Protein AF-L1JKE1-F1 (afdb_monomer_lite)

Structure (mmCIF, N/CA/C/O backbone):
data_AF-L1JKE1-F1
#
_entry.id   AF-L1JKE1-F1
#
loop_
_atom_site.group_PDB
_atom_site.id
_atom_site.type_symbol
_atom_site.label_atom_id
_atom_site.label_alt_id
_atom_site.label_comp_id
_atom_site.label_asym_id
_atom_site.label_entity_id
_atom_site.label_seq_id
_atom_site.pdbx_PDB_ins_code
_atom_site.Cartn_x
_atom_site.Cartn_y
_atom_site.Cartn_z
_atom_site.occupancy
_atom_site.B_iso_or_equiv
_atom_site.auth_seq_id
_atom_site.auth_comp_id
_atom_site.auth_asym_id
_atom_site.auth_atom_id
_atom_site.pdbx_PDB_model_num
ATOM 1 N N . MET A 1 1 ? 33.628 -26.578 -80.472 1.00 46.00 1 MET A N 1
ATOM 2 C CA . MET A 1 1 ? 33.286 -27.658 -79.524 1.00 46.00 1 MET A CA 1
ATOM 3 C C . MET A 1 1 ? 33.743 -27.208 -78.145 1.00 46.00 1 MET A C 1
ATOM 5 O O . MET A 1 1 ? 34.921 -27.309 -77.845 1.00 46.00 1 MET A O 1
ATOM 9 N N . ALA A 1 2 ? 32.854 -26.572 -77.379 1.00 44.97 2 ALA A N 1
ATOM 10 C CA . ALA A 1 2 ? 33.157 -26.067 -76.041 1.00 44.97 2 ALA A CA 1
ATOM 11 C C . ALA A 1 2 ? 32.512 -27.009 -75.019 1.00 44.97 2 ALA A C 1
ATOM 13 O O . ALA A 1 2 ? 31.304 -27.239 -75.064 1.00 44.97 2 ALA A O 1
ATOM 14 N N . HIS A 1 3 ? 33.342 -27.598 -74.163 1.00 47.41 3 HIS A N 1
ATOM 15 C CA . HIS A 1 3 ? 32.934 -28.538 -73.127 1.00 47.41 3 HIS A CA 1
ATOM 16 C C . HIS A 1 3 ? 32.333 -27.777 -71.943 1.00 47.41 3 HIS A C 1
ATOM 18 O O . HIS A 1 3 ? 32.998 -26.944 -71.333 1.00 47.41 3 HIS A O 1
ATOM 24 N N . VAL A 1 4 ? 31.074 -28.079 -71.628 1.00 56.69 4 VAL A N 1
ATOM 25 C CA . VAL A 1 4 ? 30.386 -27.625 -70.417 1.00 56.69 4 VAL A CA 1
ATOM 26 C C . VAL A 1 4 ? 30.672 -28.643 -69.315 1.00 56.69 4 VAL A C 1
ATOM 28 O O . VAL A 1 4 ? 30.351 -29.821 -69.462 1.00 56.69 4 VAL A O 1
ATOM 31 N N . THR A 1 5 ? 31.297 -28.204 -68.227 1.00 59.81 5 THR A N 1
ATOM 32 C CA . THR A 1 5 ? 31.483 -29.000 -67.008 1.00 59.81 5 THR A CA 1
ATOM 33 C C . THR A 1 5 ? 30.261 -28.865 -66.089 1.00 59.81 5 THR A C 1
ATOM 35 O O . THR A 1 5 ? 29.729 -27.762 -65.942 1.00 59.81 5 THR A O 1
ATOM 38 N N . PRO A 1 6 ? 29.789 -29.955 -65.455 1.00 60.81 6 PRO A N 1
ATOM 39 C CA . PRO A 1 6 ? 28.674 -29.894 -64.518 1.00 60.81 6 PRO A CA 1
ATOM 40 C C . PRO A 1 6 ? 29.133 -29.408 -63.135 1.00 60.81 6 PRO A C 1
ATOM 42 O O . PRO A 1 6 ? 30.153 -29.850 -62.605 1.00 60.81 6 PRO A O 1
ATOM 45 N N . VAL A 1 7 ? 28.351 -28.502 -62.546 1.00 61.44 7 VAL A N 1
ATOM 46 C CA . VAL A 1 7 ? 28.527 -27.988 -61.182 1.00 61.44 7 VAL A CA 1
ATOM 47 C C . VAL A 1 7 ? 27.972 -29.017 -60.196 1.00 61.44 7 VAL A C 1
ATOM 49 O O . VAL A 1 7 ? 26.784 -29.332 -60.223 1.00 61.44 7 VAL A O 1
ATOM 52 N N . ALA A 1 8 ? 28.838 -29.552 -59.336 1.00 56.78 8 ALA A N 1
ATOM 53 C CA . ALA A 1 8 ? 28.458 -30.454 -58.257 1.00 56.78 8 ALA A CA 1
ATOM 54 C C . ALA A 1 8 ? 27.800 -29.667 -57.110 1.00 56.78 8 ALA A C 1
ATOM 56 O O . ALA A 1 8 ? 28.402 -28.770 -56.522 1.00 56.78 8 ALA A O 1
ATOM 57 N N . SER A 1 9 ? 26.557 -30.019 -56.796 1.00 61.12 9 SER A N 1
ATOM 58 C CA . SER A 1 9 ? 25.788 -29.549 -55.644 1.00 61.12 9 SER A CA 1
ATOM 59 C C . SER A 1 9 ? 26.323 -30.157 -54.342 1.00 61.12 9 SER A C 1
ATOM 61 O O . SER A 1 9 ? 26.321 -31.379 -54.182 1.00 61.12 9 SER A O 1
ATOM 63 N N . LEU A 1 10 ? 26.761 -29.304 -53.412 1.00 56.56 10 LEU A N 1
ATOM 64 C CA . LEU A 1 10 ? 27.147 -29.681 -52.049 1.00 56.56 10 LEU A CA 1
ATOM 65 C C . LEU A 1 10 ? 25.905 -29.782 -51.136 1.00 56.56 10 LEU A C 1
ATOM 67 O O . LEU A 1 10 ? 24.979 -28.988 -51.294 1.00 56.56 10 LEU A O 1
ATOM 71 N N . PRO A 1 11 ? 25.871 -30.723 -50.173 1.00 60.94 11 PRO A N 1
ATOM 72 C CA . PRO A 1 11 ? 24.754 -30.879 -49.242 1.00 60.94 11 PRO A CA 1
ATOM 73 C C . PRO A 1 11 ? 24.786 -29.834 -48.108 1.00 60.94 11 PRO A C 1
ATOM 75 O O . PRO A 1 11 ? 25.739 -29.762 -47.334 1.00 60.94 11 PRO A O 1
ATOM 78 N N . GLU A 1 12 ? 23.708 -29.057 -47.972 1.00 58.44 12 GLU A N 1
ATOM 79 C CA . GLU A 1 12 ? 23.516 -27.983 -46.977 1.00 58.44 12 GLU A CA 1
ATOM 80 C C . GLU A 1 12 ? 23.114 -28.475 -45.568 1.00 58.44 12 GLU A C 1
ATOM 82 O O . GLU A 1 12 ? 22.166 -27.959 -44.982 1.00 58.44 12 GLU A O 1
ATOM 87 N N . ASN A 1 13 ? 23.774 -29.484 -44.988 1.00 60.78 13 ASN A N 1
ATOM 88 C CA . ASN A 1 13 ? 23.261 -30.064 -43.733 1.00 60.78 13 ASN A CA 1
ATOM 89 C C . ASN A 1 13 ? 24.308 -30.410 -42.663 1.00 60.78 13 ASN A C 1
ATOM 91 O O . ASN A 1 13 ? 24.287 -31.501 -42.098 1.00 60.78 13 ASN A O 1
ATOM 95 N N . SER A 1 14 ? 25.195 -29.461 -42.333 1.00 55.38 14 SER A N 1
ATOM 96 C CA . SER A 1 14 ? 26.261 -29.694 -41.336 1.00 55.38 14 SER A CA 1
ATOM 97 C C . SER A 1 14 ? 26.558 -28.528 -40.376 1.00 55.38 14 SER A C 1
ATOM 99 O O . SER A 1 14 ? 27.698 -28.390 -39.944 1.00 55.38 14 SER A O 1
ATOM 101 N N . LEU A 1 15 ? 25.581 -27.684 -40.008 1.00 56.00 15 LEU A N 1
ATOM 102 C CA . LEU A 1 15 ? 25.842 -26.503 -39.151 1.00 56.00 15 LEU A CA 1
ATOM 103 C C . LEU A 1 15 ? 25.082 -26.411 -37.812 1.00 56.00 15 LEU A C 1
ATOM 105 O O . LEU A 1 15 ? 25.162 -25.378 -37.159 1.00 56.00 15 LEU A O 1
ATOM 109 N N . ASN A 1 16 ? 24.425 -27.476 -37.330 1.00 55.75 16 ASN A N 1
ATOM 110 C CA . ASN A 1 16 ? 23.616 -27.408 -36.092 1.00 55.75 16 ASN A CA 1
ATOM 111 C C . ASN A 1 16 ? 24.113 -28.229 -34.878 1.00 55.75 16 ASN A C 1
ATOM 113 O O . ASN A 1 16 ? 23.353 -28.419 -33.935 1.00 55.75 16 ASN A O 1
ATOM 117 N N . VAL A 1 17 ? 25.369 -28.693 -34.828 1.00 56.53 17 VAL A N 1
ATOM 118 C CA . VAL A 1 17 ? 25.828 -29.601 -33.739 1.00 56.53 17 VAL A CA 1
ATOM 119 C C . VAL A 1 17 ? 26.684 -28.925 -32.646 1.00 56.53 17 VAL A C 1
ATOM 121 O O . VAL A 1 17 ? 27.085 -29.578 -31.692 1.00 56.53 17 VAL A O 1
ATOM 124 N N . LEU A 1 18 ? 26.923 -27.607 -32.684 1.00 53.75 18 LEU A N 1
ATOM 125 C CA . LEU A 1 18 ? 27.893 -26.958 -31.774 1.00 53.75 18 LEU A CA 1
ATOM 126 C C . LEU A 1 18 ? 27.324 -26.026 -30.683 1.00 53.75 18 LEU A C 1
ATOM 128 O O . LEU A 1 18 ? 28.089 -25.315 -30.043 1.00 53.75 18 LEU A O 1
ATOM 132 N N . MET A 1 19 ? 26.016 -26.059 -30.399 1.00 55.31 19 MET A N 1
ATOM 133 C CA . MET A 1 19 ? 25.375 -25.196 -29.378 1.00 55.31 19 MET A CA 1
ATOM 134 C C . MET A 1 19 ? 24.577 -25.967 -28.299 1.00 55.31 19 MET A C 1
ATOM 136 O O . MET A 1 19 ? 23.590 -25.464 -27.772 1.00 55.31 19 MET A O 1
ATOM 140 N N . GLY A 1 20 ? 24.981 -27.196 -27.954 1.00 52.97 20 GLY A N 1
ATOM 141 C CA . GLY A 1 20 ? 24.252 -28.069 -27.009 1.00 52.97 20 GLY A CA 1
ATOM 142 C C . GLY A 1 20 ? 24.886 -28.292 -25.624 1.00 52.97 20 GLY A C 1
ATOM 143 O O . GLY A 1 20 ? 24.458 -29.192 -24.911 1.00 52.97 20 GLY A O 1
ATOM 144 N N . GLY A 1 21 ? 25.920 -27.536 -25.238 1.00 52.38 21 GLY A N 1
ATOM 145 C CA . GLY A 1 21 ? 26.800 -27.888 -24.108 1.00 52.38 21 GLY A CA 1
ATOM 146 C C . GLY A 1 21 ? 26.473 -27.334 -22.710 1.00 52.38 21 GLY A C 1
ATOM 147 O O . GLY A 1 21 ? 27.239 -27.602 -21.795 1.00 52.38 21 GLY A O 1
ATOM 148 N N . PHE A 1 22 ? 25.386 -26.579 -22.502 1.00 54.56 22 PHE A N 1
ATOM 149 C CA . PHE A 1 22 ? 25.134 -25.865 -21.225 1.00 54.56 22 PHE A CA 1
ATOM 150 C C . PHE A 1 22 ? 23.900 -26.350 -20.435 1.00 54.56 22 PHE A C 1
ATOM 152 O O . PHE A 1 22 ? 23.363 -25.624 -19.602 1.00 54.56 22 PHE A O 1
ATOM 159 N N . GLY A 1 23 ? 23.415 -27.570 -20.688 1.00 54.97 23 GLY A N 1
ATOM 160 C CA . GLY A 1 23 ? 22.142 -28.049 -20.126 1.00 54.97 23 GLY A CA 1
ATOM 161 C C . GLY A 1 23 ? 22.204 -28.815 -18.798 1.00 54.97 23 GLY A C 1
ATOM 162 O O . GLY A 1 23 ? 21.171 -28.952 -18.150 1.00 54.97 23 GLY A O 1
ATOM 163 N N . PHE A 1 24 ? 23.362 -29.339 -18.381 1.00 56.34 24 PHE A N 1
ATOM 164 C CA . PHE A 1 24 ? 23.384 -30.353 -17.312 1.00 56.34 24 PHE A CA 1
ATOM 165 C C . PHE A 1 24 ? 23.631 -29.789 -15.901 1.00 56.34 24 PHE A C 1
ATOM 167 O O . PHE A 1 24 ? 22.995 -30.231 -14.946 1.00 56.34 24 PHE A O 1
ATOM 174 N N . GLU A 1 25 ? 24.465 -28.754 -15.747 1.00 61.25 25 GLU A N 1
ATOM 175 C CA . GLU A 1 25 ? 24.737 -28.158 -14.422 1.00 61.25 25 GLU A CA 1
ATOM 176 C C . GLU A 1 25 ? 23.545 -27.359 -13.862 1.00 61.25 25 GLU A C 1
ATOM 178 O O . GLU A 1 25 ? 23.324 -27.320 -12.649 1.00 61.25 25 GLU A O 1
ATOM 183 N N . GLY A 1 26 ? 22.709 -26.775 -14.730 1.00 65.00 26 GLY A N 1
ATOM 184 C CA . GLY A 1 26 ? 21.517 -26.032 -14.304 1.00 65.00 26 GLY A CA 1
ATOM 185 C C . GLY A 1 26 ? 20.454 -26.915 -13.639 1.00 65.00 26 GLY A C 1
ATOM 186 O O . GLY A 1 26 ? 19.783 -26.483 -12.698 1.00 65.00 26 GLY A O 1
ATOM 187 N N . GLN A 1 27 ? 20.332 -28.171 -14.077 1.00 73.38 27 GLN A N 1
ATOM 188 C CA . GLN A 1 27 ? 19.300 -29.084 -13.584 1.00 73.38 27 GLN A CA 1
ATOM 189 C C . GLN A 1 27 ? 19.589 -29.552 -12.148 1.00 73.38 27 GLN A C 1
ATOM 191 O O . GLN A 1 27 ? 18.676 -29.650 -11.325 1.00 73.38 27 GLN A O 1
ATOM 196 N N . GLN A 1 28 ? 20.867 -29.756 -11.813 1.00 77.62 28 GLN A N 1
ATOM 197 C CA . GLN A 1 28 ? 21.284 -30.181 -10.475 1.00 77.62 28 GLN A CA 1
ATOM 198 C C . GLN A 1 28 ? 21.116 -29.057 -9.438 1.00 77.62 28 GLN A C 1
ATOM 200 O O . GLN A 1 28 ? 20.643 -29.297 -8.324 1.00 77.62 28 GLN A O 1
ATOM 205 N N . ASN A 1 29 ? 21.414 -27.810 -9.819 1.00 83.62 29 ASN A N 1
ATOM 206 C CA . ASN A 1 29 ? 21.218 -26.647 -8.949 1.00 83.62 29 ASN A CA 1
ATOM 207 C C . ASN A 1 29 ? 19.721 -26.386 -8.683 1.00 83.62 29 ASN A C 1
ATOM 209 O O . ASN A 1 29 ? 19.313 -26.152 -7.544 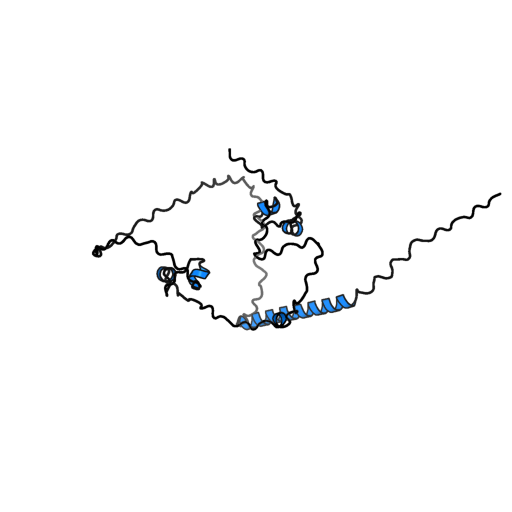1.00 83.62 29 ASN A O 1
ATOM 213 N N . GLN A 1 30 ? 18.868 -26.538 -9.702 1.00 85.50 30 GLN A N 1
ATOM 214 C CA . GLN A 1 30 ? 17.418 -26.407 -9.535 1.00 85.50 30 GLN A CA 1
ATOM 215 C C . GLN A 1 30 ? 16.831 -27.493 -8.617 1.00 85.50 30 GLN A C 1
ATOM 217 O O . GLN A 1 30 ? 15.963 -27.207 -7.788 1.00 85.50 30 GLN A O 1
ATOM 222 N N . GLN A 1 31 ? 17.330 -28.730 -8.701 1.00 88.12 31 GLN A N 1
ATOM 223 C CA . GLN A 1 31 ? 16.907 -29.802 -7.798 1.00 88.12 31 GLN A CA 1
ATOM 224 C C . GLN A 1 31 ? 17.298 -29.504 -6.342 1.00 88.12 31 GLN A C 1
ATOM 226 O O . GLN A 1 31 ? 16.483 -29.701 -5.438 1.00 88.12 31 GLN A O 1
ATOM 231 N N . MET A 1 32 ? 18.498 -28.964 -6.111 1.00 90.44 32 MET A N 1
ATOM 232 C CA . MET A 1 32 ? 18.951 -28.582 -4.770 1.00 90.44 32 MET A CA 1
ATOM 233 C C . MET A 1 32 ? 18.104 -27.444 -4.175 1.00 90.44 32 MET A C 1
ATOM 235 O O . MET A 1 32 ? 17.728 -27.507 -3.003 1.00 90.44 32 MET A O 1
ATOM 239 N N . GLN A 1 33 ? 17.724 -26.451 -4.988 1.00 90.44 33 GLN A N 1
ATOM 240 C CA . GLN A 1 33 ? 16.821 -25.371 -4.568 1.00 90.44 33 GLN A CA 1
ATOM 241 C C . GLN A 1 33 ? 15.432 -25.893 -4.173 1.00 90.44 33 GLN A C 1
ATOM 243 O O . GLN A 1 33 ? 14.890 -25.479 -3.146 1.00 90.44 33 GLN A O 1
ATOM 248 N N . ASN A 1 34 ? 14.878 -26.849 -4.924 1.00 93.38 34 ASN A N 1
ATOM 249 C CA . ASN A 1 34 ? 13.581 -27.450 -4.604 1.00 93.38 34 ASN A CA 1
ATOM 250 C C . ASN A 1 34 ? 13.606 -28.216 -3.270 1.00 93.38 34 ASN A C 1
ATOM 252 O O . ASN A 1 34 ? 12.674 -28.093 -2.471 1.00 93.38 34 ASN A O 1
ATOM 256 N N . VAL A 1 35 ? 14.684 -28.960 -2.990 1.00 95.75 35 VAL A N 1
ATOM 257 C CA . VAL A 1 35 ? 14.857 -29.675 -1.711 1.00 95.75 35 VAL A CA 1
ATOM 258 C C . VAL A 1 35 ? 15.009 -28.692 -0.546 1.00 95.75 35 VAL A C 1
ATOM 260 O O . VAL A 1 35 ? 14.367 -28.862 0.492 1.00 95.75 35 VAL A O 1
ATOM 263 N N . ALA A 1 36 ? 15.794 -27.624 -0.720 1.00 95.56 36 ALA A N 1
ATOM 264 C CA . ALA A 1 36 ? 15.931 -26.578 0.293 1.00 95.56 36 ALA A CA 1
ATOM 265 C C . ALA A 1 36 ? 14.582 -25.908 0.606 1.00 95.56 36 ALA A C 1
ATOM 267 O O . ALA A 1 36 ? 14.242 -25.703 1.773 1.00 95.56 36 ALA A O 1
ATOM 268 N N . MET A 1 37 ? 13.775 -25.636 -0.423 1.00 95.31 37 MET A N 1
ATOM 269 C CA . MET A 1 37 ? 12.457 -25.030 -0.253 1.00 95.31 37 MET A CA 1
ATOM 270 C C . MET A 1 37 ? 11.481 -25.964 0.482 1.00 95.31 37 MET A C 1
ATOM 272 O O . MET A 1 37 ? 10.765 -25.508 1.374 1.00 95.31 37 MET A O 1
ATOM 276 N N . GLN A 1 38 ? 11.493 -27.272 0.193 1.00 95.69 38 GLN A N 1
ATOM 277 C CA . GLN A 1 38 ? 10.687 -28.250 0.940 1.00 95.69 38 GLN A CA 1
ATOM 278 C C . GLN A 1 38 ? 11.092 -28.339 2.417 1.00 95.69 38 GLN A C 1
ATOM 280 O O . GLN A 1 38 ? 10.222 -28.386 3.289 1.00 95.69 38 GLN A O 1
ATOM 285 N N . ASN A 1 39 ? 12.392 -28.291 2.719 1.00 96.38 39 ASN A N 1
ATOM 286 C CA . ASN A 1 39 ? 12.874 -28.293 4.102 1.00 96.38 39 ASN A CA 1
ATOM 287 C C . ASN A 1 39 ? 12.395 -27.059 4.883 1.00 96.38 39 ASN A C 1
ATOM 289 O O . ASN A 1 39 ? 11.992 -27.186 6.040 1.00 96.38 39 ASN A O 1
ATOM 293 N N . ILE A 1 40 ? 12.363 -25.881 4.248 1.00 97.00 40 ILE A N 1
ATOM 294 C CA . ILE A 1 40 ? 11.828 -24.652 4.858 1.00 97.00 40 ILE A CA 1
ATOM 295 C C . ILE A 1 40 ? 10.327 -24.790 5.143 1.00 97.00 40 ILE A C 1
ATOM 297 O O . ILE A 1 40 ? 9.881 -24.444 6.238 1.00 97.00 40 ILE A O 1
ATOM 301 N N . VAL A 1 41 ? 9.546 -25.325 4.199 1.00 96.50 41 VAL A N 1
ATOM 302 C CA . VAL A 1 41 ? 8.101 -25.545 4.395 1.00 96.50 41 VAL A CA 1
ATOM 303 C C . VAL A 1 41 ? 7.845 -26.499 5.566 1.00 96.50 41 VAL A C 1
ATOM 305 O O . VAL A 1 41 ? 7.019 -26.197 6.430 1.00 96.50 41 VAL A O 1
ATOM 308 N N . ASN A 1 42 ? 8.600 -27.597 5.654 1.00 95.38 42 ASN A N 1
ATOM 309 C CA . ASN A 1 42 ? 8.496 -28.555 6.757 1.00 95.38 42 ASN A CA 1
ATOM 310 C C . ASN A 1 42 ? 8.864 -27.922 8.109 1.00 95.38 42 ASN A C 1
ATOM 312 O O . ASN A 1 42 ? 8.168 -28.138 9.103 1.00 95.38 42 ASN A O 1
ATOM 316 N N . LEU A 1 43 ? 9.912 -27.093 8.154 1.00 97.00 43 LEU A N 1
ATOM 317 C CA . LEU A 1 43 ? 10.312 -26.385 9.372 1.00 97.00 43 LEU A CA 1
ATOM 318 C C . LEU A 1 43 ? 9.235 -25.389 9.833 1.00 97.00 43 LEU A C 1
ATOM 320 O O . LEU A 1 43 ? 8.909 -25.334 11.019 1.00 97.00 43 LEU A O 1
ATOM 324 N N . ILE A 1 44 ? 8.635 -24.636 8.905 1.00 96.44 44 ILE A N 1
ATOM 325 C CA . ILE A 1 44 ? 7.540 -23.706 9.219 1.00 96.44 44 ILE A CA 1
ATOM 326 C C . ILE A 1 44 ? 6.335 -24.466 9.785 1.00 96.44 44 ILE A C 1
ATOM 328 O O . ILE A 1 44 ? 5.766 -24.038 10.791 1.00 96.44 44 ILE A O 1
ATOM 332 N N . GLN A 1 45 ? 5.970 -25.611 9.197 1.00 92.81 45 GLN A N 1
ATOM 333 C CA . GLN A 1 45 ? 4.885 -26.450 9.717 1.00 92.81 45 GLN A CA 1
ATOM 334 C C . GLN A 1 45 ? 5.173 -26.937 11.144 1.00 92.81 45 GLN A C 1
ATOM 336 O O . GLN A 1 45 ? 4.294 -26.841 12.002 1.00 92.81 45 GLN A O 1
ATOM 341 N N . GLN A 1 46 ? 6.402 -27.370 11.442 1.00 93.19 46 GLN A N 1
ATOM 342 C CA . GLN A 1 46 ? 6.785 -27.766 12.803 1.00 93.19 46 GLN A CA 1
ATOM 343 C C . GLN A 1 46 ? 6.681 -26.605 13.801 1.00 93.19 46 GLN A C 1
ATOM 345 O O . GLN A 1 46 ? 6.158 -26.787 14.902 1.00 93.19 46 GLN A O 1
ATOM 350 N N . ILE A 1 47 ? 7.114 -25.399 13.417 1.00 94.19 47 ILE A N 1
ATOM 351 C CA . ILE A 1 47 ? 7.012 -24.205 14.270 1.00 94.19 47 ILE A CA 1
ATOM 352 C C . ILE A 1 47 ? 5.544 -23.848 14.543 1.00 94.19 47 ILE A C 1
ATOM 354 O O . ILE A 1 47 ? 5.203 -23.494 15.674 1.00 94.19 47 ILE A O 1
ATOM 358 N N . ILE A 1 48 ? 4.666 -23.954 13.540 1.00 91.00 48 ILE A N 1
ATOM 359 C CA . ILE A 1 48 ? 3.225 -23.709 13.707 1.00 91.00 48 ILE A CA 1
ATOM 360 C C . ILE A 1 48 ? 2.627 -24.715 14.697 1.00 91.00 48 ILE A C 1
ATOM 362 O O . ILE A 1 48 ? 1.919 -24.307 15.620 1.00 91.00 48 ILE A O 1
ATOM 366 N N . VAL A 1 49 ? 2.957 -26.003 14.560 1.00 86.94 49 VAL A N 1
ATOM 367 C CA . VAL A 1 49 ? 2.483 -27.050 15.479 1.00 86.94 49 VAL A CA 1
ATOM 368 C C . VAL A 1 49 ? 2.953 -26.770 16.907 1.00 86.94 49 VAL A C 1
ATOM 370 O O . VAL A 1 49 ? 2.121 -26.753 17.814 1.00 86.94 49 VAL A O 1
ATOM 373 N N . GLN A 1 50 ? 4.235 -26.446 17.117 1.00 86.69 50 GLN A N 1
ATOM 374 C CA . GLN A 1 50 ? 4.751 -26.157 18.462 1.00 86.69 50 GLN A CA 1
ATOM 375 C C . GLN A 1 50 ? 4.140 -24.898 19.091 1.00 86.69 50 GLN A C 1
ATOM 377 O O . GLN A 1 50 ? 3.841 -24.897 20.284 1.00 86.69 50 GLN A O 1
ATOM 382 N N . LYS A 1 51 ? 3.904 -23.835 18.310 1.00 86.62 51 LYS A N 1
ATOM 383 C CA . LYS A 1 51 ? 3.288 -22.600 18.828 1.00 86.62 51 LYS A CA 1
ATOM 384 C C . LYS A 1 51 ? 1.796 -22.729 19.102 1.00 86.62 51 LYS A C 1
ATOM 386 O O . LYS A 1 51 ? 1.274 -21.987 19.928 1.00 86.62 51 LYS A O 1
ATOM 391 N N . SER A 1 52 ? 1.108 -23.635 18.414 1.00 80.69 52 SER A N 1
ATOM 392 C CA . SER A 1 52 ? -0.344 -23.766 18.538 1.00 80.69 52 SER A CA 1
ATOM 393 C C . SER A 1 52 ? -0.802 -24.354 19.877 1.00 80.69 52 SER A C 1
ATOM 395 O O . SER A 1 52 ? -1.989 -24.281 20.177 1.00 80.69 52 SER A O 1
ATOM 397 N N . GLY A 1 53 ? 0.102 -24.914 20.697 1.00 66.00 53 GLY A N 1
ATOM 398 C CA . GLY A 1 53 ? -0.252 -25.463 22.012 1.00 66.00 53 GLY A CA 1
ATOM 399 C C . GLY A 1 53 ? -1.335 -26.546 21.952 1.00 66.00 53 GLY A C 1
ATOM 400 O O . GLY A 1 53 ? -1.953 -26.845 22.972 1.00 66.00 53 GLY A O 1
ATOM 401 N N . VAL A 1 54 ? -1.587 -27.115 20.765 1.00 65.06 54 VAL A N 1
ATOM 402 C CA . VAL A 1 54 ? -2.599 -28.145 20.552 1.00 65.06 54 VAL A CA 1
ATOM 403 C C . VAL A 1 54 ? -2.058 -29.424 21.171 1.00 65.06 54 VAL A C 1
ATOM 405 O O . VAL A 1 54 ? -1.343 -30.207 20.546 1.00 65.06 54 VAL A O 1
ATOM 408 N N . THR A 1 55 ? -2.381 -29.621 22.445 1.00 59.59 55 THR A N 1
ATOM 409 C CA . THR A 1 55 ? -2.371 -30.937 23.066 1.00 59.59 55 THR A CA 1
ATOM 410 C C . THR A 1 55 ? -3.176 -31.863 22.167 1.00 59.59 55 THR A C 1
ATOM 412 O O . THR A 1 55 ? -4.332 -31.586 21.860 1.00 59.59 55 THR A O 1
ATOM 415 N N . GLN A 1 56 ? -2.512 -32.918 21.692 1.00 55.38 56 GLN A N 1
ATOM 416 C CA . GLN A 1 56 ? -3.042 -33.993 20.855 1.00 55.38 56 GLN A CA 1
ATOM 417 C C . GLN A 1 56 ? -4.508 -34.305 21.191 1.00 55.38 56 GLN A C 1
ATOM 419 O O . GLN A 1 56 ? -4.804 -35.093 22.094 1.00 55.38 56 GLN A O 1
ATOM 424 N N . LEU A 1 57 ? -5.441 -33.695 20.457 1.00 56.66 57 LEU A N 1
ATOM 425 C CA . LEU A 1 57 ? -6.809 -34.177 20.421 1.00 56.66 57 LEU A CA 1
ATOM 426 C C . LEU A 1 57 ? -6.734 -35.529 19.725 1.00 56.66 57 LEU A C 1
ATOM 428 O O . LEU A 1 57 ? -6.256 -35.635 18.596 1.00 56.66 57 LEU A O 1
ATOM 432 N N . LYS A 1 58 ? -7.134 -36.569 20.464 1.00 58.25 58 LYS A N 1
ATOM 433 C CA . LYS A 1 58 ? -7.174 -37.958 20.005 1.00 58.25 58 LYS A CA 1
ATOM 434 C C . LYS A 1 58 ? -7.725 -38.007 18.576 1.00 58.25 58 LYS A C 1
ATOM 436 O O . LYS A 1 58 ? -8.717 -37.324 18.316 1.00 58.25 58 LYS A O 1
ATOM 441 N N . PRO A 1 59 ? -7.139 -38.816 17.678 1.00 53.00 59 PRO A N 1
ATOM 442 C CA . PRO A 1 59 ? -7.638 -38.966 16.321 1.00 53.00 59 PRO A CA 1
ATOM 443 C C . PRO A 1 59 ? -9.095 -39.430 16.379 1.00 53.00 59 PRO A C 1
ATOM 445 O O . PRO A 1 59 ? -9.391 -40.594 16.658 1.00 53.00 59 PRO A O 1
ATOM 448 N N . VAL A 1 60 ? -10.020 -38.498 16.156 1.00 62.75 60 VAL A N 1
ATOM 449 C CA . VAL A 1 60 ? -11.416 -38.825 15.906 1.00 62.75 60 VAL A CA 1
ATOM 450 C C . VAL A 1 60 ? -11.409 -39.479 14.538 1.00 62.75 60 VAL A C 1
ATOM 452 O O . VAL A 1 60 ? -11.149 -38.827 13.529 1.00 62.75 60 VAL A O 1
ATOM 455 N N . LYS A 1 61 ? -11.614 -40.798 14.522 1.00 55.88 61 LYS A N 1
ATOM 456 C CA . LYS A 1 61 ? -11.836 -41.560 13.294 1.00 55.88 61 LYS A CA 1
ATOM 457 C C . LYS A 1 61 ? -12.909 -40.810 12.496 1.00 55.88 61 LYS A C 1
ATOM 459 O O . LYS A 1 61 ? -14.001 -40.631 13.041 1.00 55.88 61 LYS A O 1
ATOM 464 N N . PRO A 1 62 ? -12.637 -40.350 11.264 1.00 55.78 62 PRO A N 1
ATOM 465 C CA . PRO A 1 62 ? -13.693 -39.802 10.436 1.00 55.78 62 PRO A CA 1
ATOM 466 C C . PRO A 1 62 ? -14.684 -40.939 10.202 1.00 55.78 62 PRO A C 1
ATOM 468 O O . PRO A 1 62 ? -14.378 -41.919 9.524 1.00 55.78 62 PRO A O 1
ATOM 471 N N . ASN A 1 63 ? -15.848 -40.850 10.846 1.00 47.41 63 ASN A N 1
ATOM 472 C CA . ASN A 1 63 ? -16.965 -41.736 10.573 1.00 47.41 63 ASN A CA 1
ATOM 473 C C . ASN A 1 63 ? -17.511 -41.321 9.206 1.00 47.41 63 ASN A C 1
ATOM 475 O O . ASN A 1 63 ? -18.371 -40.452 9.081 1.00 47.41 63 ASN A O 1
ATOM 479 N N . LEU A 1 64 ? -16.880 -41.870 8.171 1.00 53.12 64 LEU A N 1
ATOM 480 C CA . LEU A 1 64 ? -17.185 -41.650 6.768 1.00 53.12 64 LEU A CA 1
ATOM 481 C C . LEU A 1 64 ? -18.396 -42.511 6.382 1.00 53.12 64 LEU A C 1
ATOM 483 O O . LEU A 1 64 ? -18.292 -43.395 5.550 1.00 53.12 64 LEU A O 1
ATOM 487 N N . ASN A 1 65 ? -19.518 -42.304 7.065 1.00 56.50 65 ASN A N 1
ATOM 488 C CA . ASN A 1 65 ? -20.831 -42.864 6.762 1.00 56.50 65 ASN A CA 1
ATOM 489 C C . ASN A 1 65 ? -21.834 -41.993 7.518 1.00 56.50 65 ASN A C 1
ATOM 491 O O . ASN A 1 65 ? -21.856 -42.087 8.737 1.00 56.50 65 ASN A O 1
ATOM 495 N N . VAL A 1 66 ? -22.584 -41.121 6.822 1.00 52.75 66 VAL A N 1
ATOM 496 C CA . VAL A 1 66 ? -23.906 -40.543 7.215 1.00 52.75 66 VAL A CA 1
ATOM 497 C C . VAL A 1 66 ? -24.323 -39.318 6.362 1.00 52.75 66 VAL A C 1
ATOM 499 O O . VAL A 1 66 ? -25.437 -38.836 6.508 1.00 52.75 66 VAL A O 1
ATOM 502 N N . LEU A 1 67 ? -23.546 -38.840 5.380 1.00 49.06 67 LEU A N 1
ATOM 503 C CA . LEU A 1 67 ? -23.999 -37.744 4.490 1.00 49.06 67 LEU A CA 1
ATOM 504 C C . LEU A 1 67 ? -23.947 -38.097 2.999 1.00 49.06 67 LEU A C 1
ATOM 506 O O . LEU A 1 67 ? -23.408 -37.362 2.179 1.00 49.06 67 LEU A O 1
ATOM 510 N N . GLY A 1 68 ? -24.547 -39.233 2.648 1.00 46.59 68 GLY A N 1
ATOM 511 C CA . GLY A 1 68 ? -24.736 -39.660 1.263 1.00 46.59 68 GLY A CA 1
ATOM 512 C C . GLY A 1 68 ? -26.160 -40.132 0.999 1.00 46.59 68 GLY A C 1
ATOM 513 O O . GLY A 1 68 ? -26.328 -41.299 0.682 1.00 46.59 68 GLY A O 1
ATOM 514 N N . ALA A 1 69 ? -27.178 -39.273 1.175 1.00 48.59 69 ALA A N 1
ATOM 515 C CA . ALA A 1 69 ? -28.545 -39.577 0.713 1.00 48.59 69 ALA A CA 1
ATOM 516 C C . ALA A 1 69 ? -29.546 -38.392 0.639 1.00 48.59 69 ALA A C 1
ATOM 518 O O . ALA A 1 69 ? -30.743 -38.653 0.633 1.00 48.59 69 ALA A O 1
ATOM 519 N N . GLN A 1 70 ? -29.147 -37.107 0.610 1.00 49.59 70 GLN A N 1
ATOM 520 C CA . GLN A 1 70 ? -30.152 -36.012 0.588 1.00 49.59 70 GLN A CA 1
ATOM 521 C C . GLN A 1 70 ? -29.948 -34.878 -0.432 1.00 49.59 70 GLN A C 1
ATOM 523 O O . GLN A 1 70 ? -30.697 -33.907 -0.401 1.00 49.59 70 GLN A O 1
ATOM 528 N N . TYR A 1 71 ? -29.021 -34.985 -1.389 1.00 51.47 71 TYR A N 1
ATOM 529 C CA . TYR A 1 71 ? -28.755 -33.870 -2.322 1.00 51.47 71 TYR A CA 1
ATOM 530 C C . TYR A 1 71 ? -28.927 -34.207 -3.810 1.00 51.47 71 TYR A C 1
ATOM 532 O O . TYR A 1 71 ? -28.371 -33.513 -4.654 1.00 51.47 71 TYR A O 1
ATOM 540 N N . ALA A 1 72 ? -29.702 -35.242 -4.151 1.00 49.69 72 ALA A N 1
ATOM 541 C CA . ALA A 1 72 ? -29.907 -35.655 -5.545 1.00 49.69 72 ALA A CA 1
ATOM 542 C C . ALA A 1 72 ? -31.268 -35.256 -6.158 1.00 49.69 72 ALA A C 1
ATOM 544 O O . ALA A 1 72 ? -31.551 -35.664 -7.276 1.00 49.69 72 ALA A O 1
ATOM 545 N N . GLU A 1 73 ? -32.101 -34.443 -5.493 1.00 53.16 73 GLU A N 1
ATOM 546 C CA . GLU A 1 73 ? -33.499 -34.240 -5.934 1.00 53.16 73 GLU A CA 1
ATOM 547 C C . GLU A 1 73 ? -33.972 -32.773 -6.004 1.00 53.16 73 GLU A C 1
ATOM 549 O O . GLU A 1 73 ? -35.147 -32.472 -5.818 1.00 53.16 73 GLU A O 1
ATOM 554 N N . MET A 1 74 ? -33.073 -31.819 -6.284 1.00 57.66 74 MET A N 1
ATOM 555 C CA . MET A 1 74 ? -33.449 -30.396 -6.448 1.00 57.66 74 MET A CA 1
ATOM 556 C C . MET A 1 74 ? -33.093 -29.782 -7.811 1.00 57.66 74 MET A C 1
ATOM 558 O O . MET A 1 74 ? -33.246 -28.576 -8.006 1.00 57.66 74 MET A O 1
ATOM 562 N N . ALA A 1 75 ? -32.674 -30.584 -8.789 1.00 55.91 75 ALA A N 1
ATOM 563 C CA . ALA A 1 75 ? -32.565 -30.134 -10.171 1.00 55.91 75 ALA A CA 1
ATOM 564 C C . ALA A 1 75 ? -33.901 -30.408 -10.865 1.00 55.91 75 ALA A C 1
ATOM 566 O O . ALA A 1 75 ? -34.143 -31.547 -11.204 1.00 55.91 75 ALA A O 1
ATOM 567 N N . HIS A 1 76 ? -34.776 -29.399 -10.955 1.00 53.75 76 HIS A N 1
ATOM 568 C CA . HIS A 1 76 ? -35.839 -29.164 -11.961 1.00 53.75 76 HIS A CA 1
ATOM 569 C C . HIS A 1 76 ? -36.870 -28.175 -11.379 1.00 53.75 76 HIS A C 1
ATOM 571 O O . HIS A 1 76 ? -38.059 -28.463 -11.266 1.00 53.75 76 HIS A O 1
ATOM 577 N N . LYS A 1 77 ? -36.430 -26.971 -10.997 1.00 48.06 77 LYS A N 1
ATOM 578 C CA . LYS A 1 77 ? -37.335 -25.817 -10.938 1.00 48.06 77 LYS A CA 1
ATOM 579 C C . LYS A 1 77 ? -36.879 -24.815 -11.983 1.00 48.06 77 LYS A C 1
ATOM 581 O O . LYS A 1 77 ? -35.832 -24.189 -11.862 1.00 48.06 77 LYS A O 1
ATOM 586 N N . THR A 1 78 ? -37.679 -24.759 -13.040 1.00 51.88 78 THR A N 1
ATOM 587 C CA . THR A 1 78 ? -37.752 -23.701 -14.042 1.00 51.88 78 THR A CA 1
ATOM 588 C C . THR A 1 78 ? -37.477 -22.340 -13.414 1.00 51.88 78 THR A C 1
ATOM 590 O O . THR A 1 78 ? -38.211 -21.874 -12.543 1.00 51.88 78 THR A O 1
ATOM 593 N N . PHE A 1 79 ? -36.388 -21.727 -13.868 1.00 46.94 79 PHE A N 1
ATOM 594 C CA . PHE A 1 79 ? -36.006 -20.361 -13.559 1.00 46.94 79 PHE A CA 1
ATOM 595 C C . PHE A 1 79 ? -37.025 -19.429 -14.230 1.00 46.94 79 PHE A C 1
ATOM 597 O O . PHE A 1 79 ? -36.947 -19.163 -15.428 1.00 46.94 79 PHE A O 1
ATOM 604 N N . SER A 1 80 ? -38.021 -18.970 -13.475 1.00 52.72 80 SER A N 1
ATOM 605 C CA . SER A 1 80 ? -38.826 -17.817 -13.877 1.00 52.72 80 SER A CA 1
ATOM 606 C C . SER A 1 80 ? -37.924 -16.575 -13.916 1.00 52.72 80 SER A C 1
ATOM 608 O O . SER A 1 80 ? -37.075 -16.424 -13.031 1.00 52.72 80 SER A O 1
ATOM 610 N N . PRO A 1 81 ? -38.076 -15.672 -14.899 1.00 54.88 81 PRO A N 1
ATOM 611 C CA . PRO A 1 81 ? -37.304 -14.439 -14.943 1.00 54.88 81 PRO A CA 1
ATOM 612 C C . PRO A 1 81 ? -37.647 -13.584 -13.719 1.00 54.88 81 PRO A C 1
ATOM 614 O O . PRO A 1 81 ? -38.780 -13.142 -13.541 1.00 54.88 81 PRO A O 1
ATOM 617 N N . ILE A 1 82 ? -36.652 -13.381 -12.857 1.00 44.75 82 ILE A N 1
ATOM 618 C CA . ILE A 1 82 ? -36.722 -12.460 -11.726 1.00 44.75 82 ILE A CA 1
ATOM 619 C C . ILE A 1 82 ? -36.860 -11.051 -12.300 1.00 44.75 82 ILE A C 1
ATOM 621 O O . ILE A 1 82 ? -35.926 -10.507 -12.891 1.00 44.75 82 ILE A O 1
ATOM 625 N N . SER A 1 83 ? -38.047 -10.475 -12.126 1.00 49.22 83 SER A N 1
ATOM 626 C CA . SER A 1 83 ? -38.292 -9.047 -12.263 1.00 49.22 83 SER A CA 1
ATOM 627 C C . SER A 1 83 ? -37.240 -8.289 -11.458 1.00 49.22 83 SER A C 1
ATOM 629 O O . SER A 1 83 ? -37.073 -8.510 -10.258 1.00 49.22 83 SER A O 1
ATOM 631 N N . GLN A 1 84 ? -36.505 -7.422 -12.148 1.00 55.72 84 GLN A N 1
ATOM 632 C CA . GLN A 1 84 ? -35.485 -6.564 -11.564 1.00 55.72 84 GLN A CA 1
ATOM 633 C C . GLN A 1 84 ? -36.086 -5.764 -10.397 1.00 55.72 84 GLN A C 1
ATOM 635 O O . GLN A 1 84 ? -37.097 -5.085 -10.597 1.00 55.72 84 GLN A O 1
ATOM 640 N N . PRO A 1 85 ? -35.490 -5.775 -9.193 1.00 44.84 85 PRO A N 1
ATOM 641 C CA . PRO A 1 85 ? -35.824 -4.768 -8.206 1.00 44.84 85 PRO A CA 1
ATOM 642 C C . PRO A 1 85 ? -35.300 -3.426 -8.725 1.00 44.84 85 PRO A C 1
ATOM 644 O O . PRO A 1 85 ? -34.092 -3.235 -8.868 1.00 44.84 85 PRO A O 1
ATOM 647 N N . SER A 1 86 ? -36.213 -2.501 -9.031 1.00 47.31 86 SER A N 1
ATOM 648 C CA . SER A 1 86 ? -35.896 -1.084 -9.194 1.00 47.31 86 SER A CA 1
ATOM 649 C C . SER A 1 86 ? -35.069 -0.630 -7.996 1.00 47.31 86 SER A C 1
ATOM 651 O O . SER A 1 86 ? -35.584 -0.483 -6.888 1.00 47.31 86 SER A O 1
ATOM 653 N N . THR A 1 87 ? -33.779 -0.393 -8.220 1.00 44.22 87 THR A N 1
ATOM 654 C CA . THR A 1 87 ? -32.950 0.384 -7.308 1.00 44.22 87 THR A CA 1
ATOM 655 C C . THR A 1 87 ? -33.487 1.805 -7.348 1.00 44.22 87 THR A C 1
ATOM 657 O O . THR A 1 87 ? -33.148 2.586 -8.234 1.00 44.22 87 THR A O 1
ATOM 660 N N . GLN A 1 88 ? -34.400 2.114 -6.434 1.00 43.38 88 GLN A N 1
ATOM 661 C CA . GLN A 1 88 ? -34.775 3.487 -6.156 1.00 43.38 88 GLN A CA 1
ATOM 662 C C . GLN A 1 88 ? -33.517 4.214 -5.677 1.00 43.38 88 GLN A C 1
ATOM 664 O O . GLN A 1 88 ? -32.862 3.783 -4.726 1.00 43.38 88 GLN A O 1
ATOM 669 N N . ASP A 1 89 ? -33.178 5.296 -6.373 1.00 47.47 89 ASP A N 1
ATOM 670 C CA . ASP A 1 89 ? -32.228 6.321 -5.967 1.00 47.47 89 ASP A CA 1
ATOM 671 C C . ASP A 1 89 ? -32.535 6.816 -4.545 1.00 47.47 89 ASP A C 1
ATOM 673 O O . ASP A 1 89 ? -33.245 7.804 -4.339 1.00 47.47 89 ASP A O 1
ATOM 677 N N . VAL A 1 90 ? -31.969 6.164 -3.529 1.00 45.53 90 VAL A N 1
ATOM 678 C CA . VAL A 1 90 ? -31.903 6.743 -2.187 1.00 45.53 90 VAL A CA 1
ATOM 679 C C . VAL A 1 90 ? -30.759 7.748 -2.196 1.00 45.53 90 VAL A C 1
ATOM 681 O O . VAL A 1 90 ? -29.611 7.456 -1.863 1.00 45.53 90 VAL A O 1
ATOM 684 N N . LYS A 1 91 ? -31.099 8.967 -2.623 1.00 50.62 91 LYS A N 1
ATOM 685 C CA . LYS A 1 91 ? -30.340 10.190 -2.353 1.00 50.62 91 LYS A CA 1
ATOM 686 C C . LYS A 1 91 ? -29.895 10.163 -0.882 1.00 50.62 91 LYS A C 1
ATOM 688 O O . LYS A 1 91 ? -30.763 10.072 -0.013 1.00 50.62 91 LYS A O 1
ATOM 693 N N . PRO A 1 92 ? -28.596 10.294 -0.565 1.00 45.62 92 PRO A N 1
ATOM 694 C CA . PRO A 1 92 ? -28.171 10.476 0.811 1.00 45.62 92 PRO A CA 1
ATOM 695 C C . PRO A 1 92 ? -28.677 11.841 1.284 1.00 45.62 92 PRO A C 1
ATOM 697 O O . PRO A 1 92 ? -28.090 12.887 1.006 1.00 45.62 92 PRO A O 1
ATOM 700 N N . SER A 1 93 ? -29.822 11.841 1.965 1.00 44.62 93 SER A N 1
ATOM 701 C CA . SER A 1 93 ? -30.333 13.002 2.673 1.00 44.62 93 SER A CA 1
ATOM 702 C C . SER A 1 93 ? -29.381 13.298 3.827 1.00 44.62 93 SER A C 1
ATOM 704 O O . SER A 1 93 ? -29.302 12.538 4.792 1.00 44.62 93 SER A O 1
ATOM 706 N N . LEU A 1 94 ? -28.651 14.406 3.710 1.00 46.38 94 LEU A N 1
ATOM 707 C CA . LEU A 1 94 ? -27.931 15.058 4.799 1.00 46.38 94 LEU A CA 1
ATOM 708 C C . LEU A 1 94 ? -28.897 15.262 5.974 1.00 46.38 94 LEU A C 1
ATOM 710 O O . LEU A 1 94 ? -29.694 16.201 5.990 1.00 46.38 94 LEU A O 1
ATOM 714 N N . GLY A 1 95 ? -28.844 14.346 6.941 1.00 40.47 95 GLY A N 1
ATOM 715 C CA . GLY A 1 95 ? -29.589 14.432 8.186 1.00 40.47 95 GLY A CA 1
ATOM 716 C C . GLY A 1 95 ? -29.197 15.705 8.925 1.00 40.47 95 GLY A C 1
ATOM 717 O O . GLY A 1 95 ? -28.070 15.845 9.403 1.00 40.47 95 GLY A O 1
ATOM 718 N N . LYS A 1 96 ? -30.142 16.643 9.007 1.00 42.25 96 LYS A N 1
ATOM 719 C CA . LYS A 1 96 ? -30.084 17.792 9.908 1.00 42.25 96 LYS A CA 1
ATOM 720 C C . LYS A 1 96 ? -30.049 17.238 11.329 1.00 42.25 96 LYS A C 1
ATOM 722 O O . LYS A 1 96 ? -31.039 16.718 11.829 1.00 42.25 96 LYS A O 1
ATOM 727 N N . ARG A 1 97 ? -28.869 17.280 11.941 1.00 49.22 97 ARG A N 1
ATOM 728 C CA . ARG A 1 97 ? -28.630 16.812 13.303 1.00 49.22 97 ARG A CA 1
ATOM 729 C C . ARG A 1 97 ? -29.342 17.765 14.263 1.00 49.22 97 ARG A C 1
ATOM 731 O O . ARG A 1 97 ? -28.957 18.928 14.369 1.00 49.22 97 ARG A O 1
ATOM 738 N N . SER A 1 98 ? -30.394 17.274 14.909 1.00 53.03 98 SER A N 1
ATOM 739 C CA . SER A 1 98 ? -31.135 17.976 15.954 1.00 53.03 98 SER A CA 1
ATOM 740 C C . SER A 1 98 ? -30.176 18.379 17.074 1.00 53.03 98 SER A C 1
ATOM 742 O O . SER A 1 98 ? -29.392 17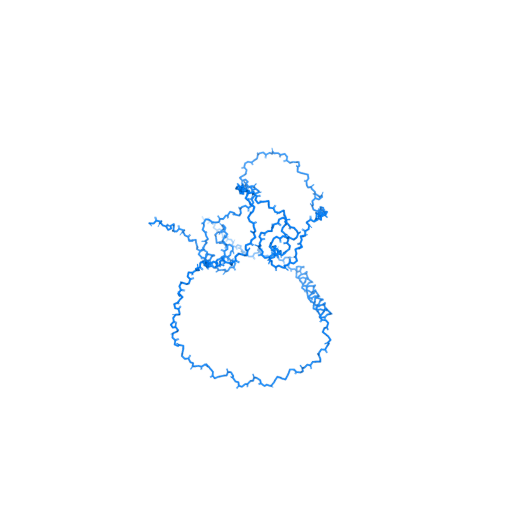.566 17.567 1.00 53.03 98 SER A O 1
ATOM 744 N N . LYS A 1 99 ? -30.217 19.665 17.412 1.00 49.22 99 LYS A N 1
ATOM 745 C CA . LYS A 1 99 ? -29.438 20.338 18.449 1.00 49.22 99 LYS A CA 1
ATOM 746 C C . LYS A 1 99 ? -29.937 19.853 19.824 1.00 49.22 99 LYS A C 1
ATOM 748 O O . LYS A 1 99 ? -31.118 20.055 20.093 1.00 49.22 99 LYS A O 1
ATOM 753 N N . PRO A 1 100 ? -29.121 19.192 20.665 1.00 52.81 100 PRO A N 1
ATOM 754 C CA . PRO A 1 100 ? -29.517 18.916 22.038 1.00 52.81 100 PRO A CA 1
ATOM 755 C C . PRO A 1 100 ? -29.525 20.222 22.839 1.00 52.81 100 PRO A C 1
ATOM 757 O O . PRO A 1 100 ? -28.632 21.059 22.703 1.00 52.81 100 PRO A O 1
ATOM 760 N N . GLU A 1 101 ? -30.595 20.367 23.608 1.00 54.72 101 GLU A N 1
ATOM 761 C CA . GLU A 1 101 ? -30.957 21.479 24.475 1.00 54.72 101 GLU A CA 1
ATOM 762 C C . GLU A 1 101 ? -29.830 21.809 25.465 1.00 54.72 101 GLU A C 1
ATOM 764 O O . GLU A 1 101 ? -29.276 20.945 26.145 1.00 54.72 101 GLU A O 1
ATOM 769 N N . GLU A 1 102 ? -29.448 23.080 25.459 1.00 51.78 102 GLU A N 1
ATOM 770 C CA . GLU A 1 102 ? -28.282 23.645 26.119 1.00 51.78 102 GLU A CA 1
ATOM 771 C C . GLU A 1 102 ? -28.686 24.105 27.522 1.00 51.78 102 GLU A C 1
ATOM 773 O O . GLU A 1 102 ? -29.524 24.990 27.689 1.00 51.78 102 GLU A O 1
ATOM 778 N N . LYS A 1 103 ? -28.098 23.478 28.544 1.00 59.56 103 LYS A N 1
ATOM 779 C CA . LYS A 1 103 ? -28.212 23.916 29.934 1.00 59.56 103 LYS A CA 1
ATOM 780 C C . LYS A 1 103 ? -27.461 25.242 30.069 1.00 59.56 103 LYS A C 1
ATOM 782 O O . LYS A 1 103 ? -26.257 25.293 29.837 1.00 59.56 103 LYS A O 1
ATOM 787 N N . LEU A 1 104 ? -28.209 26.284 30.417 1.00 53.22 104 LEU A N 1
ATOM 788 C CA . LEU A 1 104 ? -27.784 27.665 30.618 1.00 53.22 104 LEU A CA 1
ATOM 789 C C . LEU A 1 104 ? -26.561 27.741 31.553 1.00 53.22 104 LEU A C 1
ATOM 791 O O . LEU A 1 104 ? -26.664 27.433 32.739 1.00 53.22 104 LEU A O 1
ATOM 795 N N . ILE A 1 105 ? -25.409 28.138 31.010 1.00 60.66 105 ILE A N 1
ATOM 796 C CA . ILE A 1 105 ? -24.242 28.592 31.774 1.00 60.66 105 ILE A CA 1
ATOM 797 C C . ILE A 1 105 ? -24.039 30.058 31.397 1.00 60.66 105 ILE A C 1
ATOM 799 O O . ILE A 1 105 ? -24.076 30.411 30.218 1.00 60.66 105 ILE A O 1
ATOM 803 N N . GLU A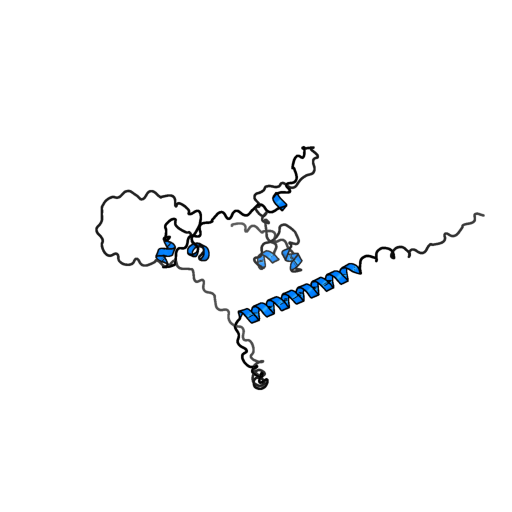 1 106 ? -23.903 30.900 32.415 1.00 57.72 106 GLU A N 1
ATOM 804 C CA . GLU A 1 106 ? -23.884 32.353 32.313 1.00 57.72 106 GLU A CA 1
ATOM 805 C C . GLU A 1 106 ? -22.840 32.887 31.325 1.00 57.72 106 GLU A C 1
ATOM 807 O O . GLU A 1 106 ? -21.667 32.511 31.299 1.00 57.72 106 GLU A O 1
ATOM 812 N N . VAL A 1 107 ? -23.343 33.804 30.507 1.00 51.88 107 VAL A N 1
ATOM 813 C CA . VAL A 1 107 ? -22.680 34.521 29.429 1.00 51.88 107 VAL A CA 1
ATOM 814 C C . VAL A 1 107 ? -21.672 35.506 30.010 1.00 51.88 107 VAL A C 1
ATOM 816 O O . VAL A 1 107 ? -22.045 36.463 30.682 1.00 51.88 107 VAL A O 1
ATOM 819 N N . THR A 1 108 ? -20.392 35.327 29.686 1.00 63.97 108 THR A N 1
ATOM 820 C CA . THR A 1 108 ? -19.394 36.399 29.792 1.00 63.97 108 THR A CA 1
ATOM 821 C C . THR A 1 108 ? -19.376 37.184 28.471 1.00 63.97 108 THR A C 1
ATOM 823 O O . THR A 1 108 ? -19.121 36.589 27.420 1.00 63.97 108 THR A O 1
ATOM 826 N N . PRO A 1 109 ? -19.652 38.502 28.465 1.00 56.19 109 PRO A N 1
ATOM 827 C CA . PRO A 1 109 ? -19.632 39.316 27.257 1.00 56.19 109 PRO A CA 1
ATOM 828 C C . PRO A 1 109 ? -18.198 39.775 26.962 1.00 56.19 109 PRO A C 1
ATOM 830 O O . PRO A 1 109 ? -17.632 40.612 27.657 1.00 56.19 109 PRO A O 1
ATOM 833 N N . GLY A 1 110 ? -17.604 39.215 25.913 1.00 48.69 110 GLY A N 1
ATOM 834 C CA . GLY A 1 110 ? -16.269 39.582 25.438 1.00 48.69 110 GLY A CA 1
ATOM 835 C C . GLY A 1 110 ? -16.071 39.144 23.993 1.00 48.69 110 GLY A C 1
ATOM 836 O O . GLY A 1 110 ? -15.212 38.318 23.699 1.00 48.69 110 GLY A O 1
ATOM 837 N N . GLY A 1 111 ? -16.940 39.635 23.105 1.00 52.88 111 GLY A N 1
ATOM 838 C CA . GLY A 1 111 ? -16.969 39.316 21.680 1.00 52.88 111 GLY A CA 1
ATOM 839 C C . GLY A 1 111 ? -15.767 39.875 20.924 1.00 52.88 111 GLY A C 1
ATOM 840 O O . GLY A 1 111 ? -15.858 40.922 20.293 1.00 52.88 111 GLY A O 1
ATOM 841 N N . ALA A 1 112 ? -14.657 39.145 20.946 1.00 60.94 112 ALA A N 1
ATOM 842 C CA . ALA A 1 112 ? -13.663 39.205 19.886 1.00 60.94 112 ALA A CA 1
ATOM 843 C C . ALA A 1 112 ? -13.943 38.039 18.930 1.00 60.94 112 ALA A C 1
ATOM 845 O O . ALA A 1 112 ? -13.893 36.876 19.337 1.00 60.94 112 ALA A O 1
ATOM 846 N N . GLU A 1 113 ? -14.277 38.348 17.673 1.00 64.88 113 GLU A N 1
ATOM 847 C CA . GLU A 1 113 ? -14.418 37.350 16.609 1.00 64.88 113 GLU A CA 1
ATOM 848 C C . GLU A 1 113 ? -13.224 36.380 16.645 1.00 64.88 113 GLU A C 1
ATOM 850 O O . GLU A 1 113 ? -12.072 36.832 16.675 1.00 64.88 113 GLU A O 1
ATOM 855 N N . PRO A 1 114 ? -13.451 35.053 16.647 1.00 66.12 114 PRO A N 1
ATOM 856 C CA . PRO A 1 114 ? -12.367 34.091 16.657 1.00 66.12 114 PRO A CA 1
ATOM 857 C C . PRO A 1 114 ? -11.654 34.161 15.307 1.00 66.12 114 PRO A C 1
ATOM 859 O O . PRO A 1 114 ? -12.017 33.473 14.350 1.00 66.12 114 PRO A O 1
ATOM 862 N N . ALA A 1 115 ? -10.619 35.001 15.240 1.00 76.12 115 ALA A N 1
ATOM 863 C CA . ALA A 1 115 ? -9.686 35.060 14.131 1.00 76.12 115 ALA A CA 1
ATOM 864 C C . ALA A 1 115 ? -9.319 33.623 13.749 1.00 76.12 115 ALA A C 1
ATOM 866 O O . ALA A 1 115 ? -8.907 32.840 14.609 1.00 76.12 115 ALA A O 1
ATOM 867 N N . LYS A 1 116 ? -9.543 33.262 12.479 1.00 79.31 116 LYS A N 1
ATOM 868 C CA . LYS A 1 116 ? -9.363 31.909 11.938 1.00 79.31 116 LYS A CA 1
ATOM 869 C C . LYS A 1 116 ? -7.941 31.430 12.230 1.00 79.31 116 LYS A C 1
ATOM 871 O O . LYS A 1 116 ? -7.021 31.673 11.450 1.00 79.31 116 LYS A O 1
ATOM 876 N N . ARG A 1 117 ? -7.746 30.763 13.370 1.00 75.25 117 ARG A N 1
ATOM 877 C CA . ARG A 1 117 ? -6.444 30.224 13.758 1.00 75.25 117 ARG A CA 1
ATOM 878 C C . ARG A 1 117 ? -6.093 29.159 12.730 1.00 75.25 117 ARG A C 1
ATOM 880 O O . ARG A 1 117 ? -6.850 28.203 12.541 1.00 75.25 117 ARG A O 1
ATOM 887 N N . LYS A 1 118 ? -4.976 29.357 12.023 1.00 80.75 118 LYS A N 1
ATOM 888 C CA . LYS A 1 118 ? -4.424 28.345 11.120 1.00 80.75 118 LYS A CA 1
ATOM 889 C C . LYS A 1 118 ? -4.281 27.063 11.934 1.00 80.75 118 LYS A C 1
ATOM 891 O O . LYS A 1 118 ? -3.637 27.077 12.980 1.00 80.75 118 LYS A O 1
ATOM 896 N N . ARG A 1 119 ? -4.940 25.989 11.490 1.00 77.69 119 ARG A N 1
ATOM 897 C CA . ARG A 1 119 ? -4.822 24.680 12.134 1.00 77.69 119 ARG A CA 1
ATOM 898 C C . ARG A 1 119 ? -3.354 24.285 12.063 1.00 77.69 119 ARG A C 1
ATOM 900 O O . ARG A 1 119 ? -2.827 24.110 10.966 1.00 77.69 119 ARG A O 1
ATOM 907 N N . VAL A 1 120 ? -2.702 24.214 13.216 1.00 83.00 120 VAL A N 1
ATOM 908 C CA . VAL A 1 120 ? -1.364 23.644 13.313 1.00 83.00 120 VAL A CA 1
ATOM 909 C C . VAL A 1 120 ? -1.531 22.156 13.028 1.00 83.00 120 VAL A C 1
ATOM 911 O O . VAL A 1 120 ? -2.412 21.498 13.575 1.00 83.00 120 VAL A O 1
ATOM 914 N N . TYR A 1 121 ? -0.804 21.669 12.030 1.00 85.12 121 TYR A N 1
ATOM 915 C CA . TYR A 1 121 ? -0.845 20.266 11.655 1.00 85.12 121 TYR A CA 1
ATOM 916 C C . TYR A 1 121 ? 0.236 19.532 12.446 1.00 85.12 121 TYR A C 1
ATOM 918 O O . TYR A 1 121 ? 1.411 19.904 12.377 1.00 85.12 121 TYR A O 1
ATOM 926 N N . THR A 1 122 ? -0.153 18.486 13.177 1.00 88.00 122 THR A N 1
ATOM 927 C CA . THR A 1 122 ? 0.796 17.621 13.885 1.00 88.00 122 THR A CA 1
ATOM 928 C C . THR A 1 122 ? 1.748 16.953 12.897 1.00 88.00 122 THR A C 1
ATOM 930 O O . THR A 1 122 ? 1.329 16.412 11.877 1.00 88.00 122 THR A O 1
ATOM 933 N N . LYS A 1 123 ? 3.046 16.900 13.218 1.00 87.38 123 LYS A N 1
ATOM 934 C CA . LYS A 1 123 ? 4.018 16.148 12.399 1.00 87.38 123 LYS A CA 1
ATOM 935 C C . LYS A 1 123 ? 3.740 14.637 12.388 1.00 87.38 123 LYS A C 1
ATOM 937 O O . LYS A 1 123 ? 4.073 13.973 11.413 1.00 87.38 123 LYS A O 1
ATOM 942 N N . ALA A 1 124 ? 3.132 14.103 13.451 1.00 92.75 124 ALA A N 1
ATOM 943 C CA . ALA A 1 124 ? 2.778 12.693 13.576 1.00 92.75 124 ALA A CA 1
ATOM 944 C C . ALA A 1 124 ? 1.395 12.519 14.222 1.00 92.75 124 ALA A C 1
ATOM 946 O O . ALA A 1 124 ? 1.133 13.010 15.324 1.00 92.75 124 ALA A O 1
ATOM 947 N N . ALA A 1 125 ? 0.520 11.779 13.540 1.00 95.69 125 ALA A N 1
ATOM 948 C CA . ALA A 1 125 ? -0.764 11.363 14.085 1.00 95.69 125 ALA A CA 1
ATOM 949 C C . ALA A 1 125 ? -0.580 10.261 15.141 1.00 95.69 125 ALA A C 1
ATOM 951 O O . ALA A 1 125 ? 0.288 9.399 15.004 1.00 95.69 125 ALA A O 1
ATOM 952 N N . CYS A 1 126 ? -1.420 10.259 16.181 1.00 96.56 126 CYS A N 1
ATOM 953 C CA . CYS A 1 126 ? -1.463 9.147 17.132 1.00 96.56 126 CYS A CA 1
ATOM 954 C C . CYS A 1 126 ? -1.941 7.847 16.459 1.00 96.56 126 CYS A C 1
ATOM 956 O O . CYS A 1 126 ? -2.586 7.885 15.407 1.00 96.56 126 CYS A O 1
ATOM 958 N N . VAL A 1 127 ? -1.660 6.697 17.080 1.00 97.06 127 VAL A N 1
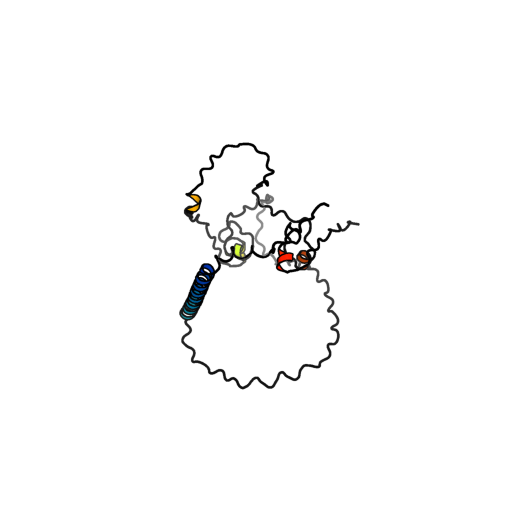ATOM 959 C CA . VAL A 1 127 ? -1.959 5.365 16.520 1.00 97.06 127 VAL A CA 1
ATOM 960 C C . VAL A 1 127 ? -3.446 5.202 16.188 1.00 97.06 127 VAL A C 1
ATOM 962 O O . VAL A 1 127 ? -3.773 4.745 15.097 1.00 97.06 127 VAL A O 1
ATOM 965 N N . SER A 1 128 ? -4.342 5.646 17.078 1.00 97.62 128 SER A N 1
ATOM 966 C CA . SER A 1 128 ? -5.801 5.548 16.893 1.00 97.62 128 SER A CA 1
ATOM 967 C C . SER A 1 128 ? -6.307 6.386 15.708 1.00 97.62 128 SER A C 1
ATOM 969 O O . SER A 1 128 ? -7.060 5.902 14.863 1.00 97.62 128 SER A O 1
ATOM 971 N N . CYS A 1 129 ? -5.852 7.636 15.572 1.00 97.12 129 CYS A N 1
ATOM 972 C CA . CYS A 1 129 ? -6.208 8.474 14.420 1.00 97.12 129 CYS A CA 1
ATOM 973 C C . CYS A 1 129 ? -5.609 7.929 13.116 1.00 97.12 129 CYS A C 1
ATOM 975 O O . CYS A 1 129 ? -6.244 8.000 12.067 1.00 97.12 129 CYS A O 1
ATOM 977 N N . ARG A 1 130 ? -4.406 7.346 13.180 1.00 96.19 130 ARG A N 1
ATOM 978 C CA . ARG A 1 130 ? -3.738 6.759 12.016 1.00 96.19 130 ARG A CA 1
ATOM 979 C C . ARG A 1 130 ? -4.462 5.507 11.517 1.00 96.19 130 ARG A C 1
ATOM 981 O O . ARG A 1 130 ? -4.662 5.393 10.314 1.00 96.19 130 ARG A O 1
ATOM 988 N N . SER A 1 131 ? -4.901 4.618 12.411 1.00 96.69 131 SER A N 1
ATOM 989 C CA . SER A 1 131 ? -5.657 3.410 12.043 1.00 96.69 131 SER A CA 1
ATOM 990 C C . SER A 1 131 ? -7.070 3.717 11.541 1.00 96.69 131 SER A C 1
ATOM 992 O O . SER A 1 131 ? -7.573 3.020 10.667 1.00 96.69 131 SER A O 1
ATOM 994 N N . SER A 1 132 ? -7.693 4.786 12.040 1.00 96.44 132 SER A N 1
ATOM 995 C CA . SER A 1 132 ? -9.022 5.243 11.604 1.00 96.44 132 SER A CA 1
ATOM 996 C C . SER A 1 132 ? -9.004 6.199 10.405 1.00 96.44 132 SER A C 1
ATOM 998 O O . SER A 1 132 ? -10.064 6.618 9.946 1.00 96.44 132 SER A O 1
ATOM 1000 N N . HIS A 1 133 ? -7.819 6.542 9.886 1.00 95.62 133 HIS A N 1
ATOM 1001 C CA . HIS A 1 133 ? -7.624 7.485 8.777 1.00 95.62 133 HIS A CA 1
ATOM 1002 C C . HIS A 1 133 ? -8.228 8.878 9.061 1.00 95.62 133 HIS A C 1
ATOM 1004 O O . HIS A 1 133 ? -8.741 9.554 8.167 1.00 95.62 133 HIS A O 1
ATOM 1010 N N . LEU A 1 134 ? -8.159 9.321 10.319 1.00 94.69 134 LEU A N 1
ATOM 1011 C CA . LEU A 1 134 ? -8.640 10.624 10.771 1.00 94.69 134 LEU A CA 1
ATOM 1012 C C . LEU A 1 134 ? -7.478 11.606 10.970 1.00 94.69 134 LEU A C 1
ATOM 1014 O O . LEU A 1 134 ? -6.368 11.229 11.348 1.00 94.69 134 LEU A O 1
ATOM 1018 N N . ALA A 1 135 ? -7.751 12.898 10.778 1.00 94.00 135 ALA A N 1
ATOM 1019 C CA . ALA A 1 135 ? -6.803 13.951 11.136 1.00 94.00 135 ALA A CA 1
ATOM 1020 C C . ALA A 1 135 ? -6.575 13.971 12.659 1.00 94.00 135 ALA A C 1
ATOM 1022 O O . ALA A 1 135 ? -7.524 13.847 13.435 1.00 94.00 135 ALA A O 1
ATOM 1023 N N . CYS A 1 136 ? -5.320 14.130 13.085 1.00 96.19 136 CYS A N 1
ATOM 1024 C CA . CYS A 1 136 ? -4.943 14.156 14.496 1.00 96.19 136 CYS A CA 1
ATOM 1025 C C . CYS A 1 136 ? -4.610 15.583 14.950 1.00 96.19 136 CYS A C 1
ATOM 1027 O O . CYS A 1 136 ? -3.759 16.239 14.349 1.00 96.19 136 CYS A O 1
ATOM 1029 N N . ASP A 1 137 ? -5.238 16.032 16.037 1.00 94.88 137 ASP A N 1
ATOM 1030 C CA . ASP A 1 137 ? -4.931 17.315 16.681 1.00 94.88 137 ASP A CA 1
ATOM 1031 C C . ASP A 1 137 ? -3.657 17.237 17.547 1.00 94.88 137 ASP A C 1
ATOM 1033 O O . ASP A 1 137 ? -3.236 16.146 17.951 1.00 94.88 137 ASP A O 1
ATOM 1037 N N . ASP A 1 138 ? -3.067 18.395 17.872 1.00 92.50 138 ASP A N 1
ATOM 1038 C CA . ASP A 1 138 ? -1.820 18.505 18.652 1.00 92.50 138 ASP A CA 1
ATOM 1039 C C . ASP A 1 138 ? -1.964 18.121 20.134 1.00 92.50 138 ASP A C 1
ATOM 1041 O O . ASP A 1 138 ? -0.986 17.672 20.737 1.00 92.50 138 ASP A O 1
ATOM 1045 N N . GLY A 1 139 ? -3.172 18.201 20.703 1.00 93.00 139 GLY A N 1
ATOM 1046 C CA . GLY A 1 139 ? -3.436 17.882 22.112 1.00 93.00 139 GLY A CA 1
ATOM 1047 C C . GLY A 1 139 ? -3.080 16.442 22.507 1.00 93.00 139 GLY A C 1
ATOM 1048 O O . GLY A 1 139 ? -3.112 15.532 21.675 1.00 93.00 139 GLY A O 1
ATOM 1049 N N . GLN A 1 140 ? -2.757 16.234 23.786 1.00 92.31 140 GLN A N 1
ATOM 1050 C CA . GLN A 1 140 ? -2.484 14.919 24.367 1.00 92.31 140 GLN A CA 1
ATOM 1051 C C . GLN A 1 140 ? -3.330 14.732 25.643 1.00 92.31 140 GLN A C 1
ATOM 1053 O O . GLN A 1 140 ? -3.030 15.368 26.650 1.00 92.31 140 GLN A O 1
ATOM 1058 N N . PRO A 1 141 ? -4.387 13.893 25.618 1.00 95.25 141 PRO A N 1
ATOM 1059 C CA . PRO A 1 141 ? -4.907 13.147 24.463 1.00 95.25 141 PRO A CA 1
ATOM 1060 C C . PRO A 1 141 ? -5.485 14.064 23.366 1.00 95.25 141 PRO A C 1
ATOM 1062 O O . PRO A 1 141 ? -5.973 15.159 23.644 1.00 95.25 141 PRO A O 1
ATOM 1065 N N . CYS A 1 142 ? -5.431 13.632 22.100 1.00 96.12 142 CYS A N 1
ATOM 1066 C CA . CYS A 1 142 ? -5.982 14.426 20.996 1.00 96.12 142 CYS A CA 1
ATOM 1067 C C . CYS A 1 142 ? -7.519 14.439 21.037 1.00 96.12 142 CYS A C 1
ATOM 1069 O O . CYS A 1 142 ? -8.143 13.514 21.561 1.00 96.12 142 CYS A O 1
ATOM 1071 N N . ARG A 1 143 ? -8.146 15.470 20.451 1.00 96.50 143 ARG A N 1
ATOM 1072 C CA . ARG A 1 143 ? -9.595 15.719 20.579 1.00 96.50 143 ARG A CA 1
ATOM 1073 C C . ARG A 1 143 ? -10.450 14.548 20.090 1.00 96.50 143 ARG A C 1
ATOM 1075 O O . ARG A 1 143 ? -11.467 14.238 20.708 1.00 96.50 143 ARG A O 1
ATOM 1082 N N . ASN A 1 144 ? -10.026 13.878 19.018 1.00 96.88 144 ASN A N 1
ATOM 1083 C CA . ASN A 1 144 ? -10.696 12.682 18.506 1.00 96.88 144 ASN A CA 1
ATOM 1084 C C . ASN A 1 144 ? -10.606 11.504 19.481 1.00 96.88 144 ASN A C 1
ATOM 1086 O O . ASN A 1 144 ? -11.618 10.858 19.736 1.00 96.88 144 ASN A O 1
ATOM 1090 N N . CYS A 1 145 ? -9.434 11.253 20.069 1.00 97.75 145 CYS A N 1
ATOM 1091 C CA . CYS A 1 145 ? -9.272 10.194 21.065 1.00 97.75 145 CYS A CA 1
ATOM 1092 C C . CYS A 1 145 ? -10.109 10.462 22.317 1.00 97.75 145 CYS A C 1
ATOM 1094 O O . CYS A 1 145 ? -10.770 9.547 22.799 1.00 97.75 145 CYS A O 1
ATOM 1096 N N . THR A 1 146 ? -10.149 11.711 22.794 1.00 97.81 146 THR A N 1
ATOM 1097 C CA . THR A 1 146 ? -11.000 12.112 23.925 1.00 97.81 146 THR A CA 1
ATOM 1098 C C . THR A 1 146 ? -12.479 11.899 23.613 1.00 97.81 146 THR A C 1
ATOM 1100 O O . THR A 1 146 ? -13.214 11.374 24.441 1.00 97.81 146 THR A O 1
ATOM 1103 N N . LYS A 1 147 ? -12.921 12.256 22.400 1.00 97.88 147 LYS A N 1
ATOM 1104 C CA . LYS A 1 147 ? -14.315 12.084 21.967 1.00 97.88 147 LYS A CA 1
ATOM 1105 C C . LYS A 1 147 ? -14.711 10.615 21.802 1.00 97.88 147 LYS A C 1
ATOM 1107 O O . LYS A 1 147 ? -15.848 10.261 22.092 1.00 97.88 147 LYS A O 1
ATOM 1112 N N . ASN A 1 148 ? -13.790 9.785 21.325 1.00 96.38 148 ASN A N 1
ATOM 1113 C CA . ASN A 1 148 ? -14.037 8.369 21.067 1.00 96.38 148 ASN A CA 1
ATOM 1114 C C . ASN A 1 148 ? -13.758 7.482 22.292 1.00 96.38 148 ASN A C 1
ATOM 1116 O O . ASN A 1 148 ? -14.025 6.287 22.236 1.00 96.38 148 ASN A O 1
ATOM 1120 N N . GLY A 1 149 ? -13.181 8.031 23.367 1.00 97.00 149 GLY A N 1
ATOM 1121 C CA . GLY A 1 149 ? -12.766 7.263 24.544 1.00 97.00 149 GLY A CA 1
ATOM 1122 C C . GLY A 1 149 ? -11.613 6.284 24.278 1.00 97.00 149 GLY A C 1
ATOM 1123 O O . GLY A 1 149 ? -11.416 5.347 25.043 1.00 97.00 149 GLY A O 1
ATOM 1124 N N . SER A 1 150 ? -10.854 6.463 23.191 1.00 97.00 150 SER A N 1
ATOM 1125 C CA . SER A 1 150 ? -9.749 5.567 22.822 1.00 97.00 150 SER A CA 1
ATOM 1126 C C . SER A 1 150 ? -8.416 6.032 23.411 1.00 97.00 150 SER A C 1
ATOM 1128 O O . SER A 1 150 ? -8.153 7.237 23.464 1.00 97.00 150 SER A O 1
ATOM 1130 N N . LYS A 1 151 ? -7.521 5.095 23.755 1.00 97.38 151 LYS A N 1
ATOM 1131 C CA . LYS A 1 151 ? -6.163 5.412 24.227 1.00 97.38 151 LYS A CA 1
ATOM 1132 C C . LYS A 1 151 ? -5.401 6.221 23.169 1.00 97.38 151 LYS A C 1
ATOM 1134 O O . LYS A 1 151 ? -5.211 5.778 22.037 1.00 97.38 151 LYS A O 1
ATOM 1139 N N . CYS A 1 152 ? -4.955 7.419 23.544 1.00 97.56 152 CYS A N 1
ATOM 1140 C CA . CYS A 1 152 ? -4.177 8.286 22.667 1.00 97.56 152 CYS A CA 1
ATOM 1141 C C . CYS A 1 152 ? -2.682 7.999 22.827 1.00 97.56 152 CYS A C 1
ATOM 1143 O O . CYS A 1 152 ? -2.019 8.603 23.665 1.00 97.56 152 CYS A O 1
ATOM 1145 N N . GLU A 1 153 ? -2.153 7.097 22.007 1.00 96.88 153 GLU A N 1
ATOM 1146 C CA . GLU A 1 153 ? -0.723 6.784 21.981 1.00 96.88 153 GLU A CA 1
ATOM 1147 C C . GLU A 1 153 ? -0.062 7.467 20.782 1.00 96.88 153 GLU A C 1
ATOM 1149 O O . GLU A 1 153 ? -0.375 7.164 19.627 1.00 96.88 153 GLU A O 1
ATOM 1154 N N . ARG A 1 154 ? 0.802 8.452 21.045 1.00 94.25 154 ARG A N 1
ATOM 1155 C CA . ARG A 1 154 ? 1.595 9.119 20.009 1.00 94.25 154 ARG A CA 1
ATOM 1156 C C . ARG A 1 154 ? 2.952 8.428 19.963 1.00 94.25 154 ARG A C 1
ATOM 1158 O O . ARG A 1 154 ? 3.726 8.538 20.903 1.00 94.25 154 ARG A O 1
ATOM 1165 N N . VAL A 1 155 ? 3.208 7.696 18.882 1.00 91.50 155 VAL A N 1
ATOM 1166 C CA . VAL A 1 155 ? 4.526 7.108 18.637 1.00 91.50 155 VAL A CA 1
ATOM 1167 C C . VAL A 1 155 ? 5.435 8.252 18.229 1.00 91.50 155 VAL A C 1
ATOM 1169 O O . VAL A 1 155 ? 5.279 8.824 17.147 1.00 91.50 155 VAL A O 1
ATOM 1172 N N . GLU A 1 156 ? 6.350 8.629 19.113 1.00 87.12 156 GLU A N 1
ATOM 1173 C CA . GLU A 1 156 ? 7.460 9.469 18.703 1.00 87.12 156 GLU A CA 1
ATOM 1174 C C . GLU A 1 156 ? 8.260 8.671 17.684 1.00 87.12 156 GLU A C 1
ATOM 1176 O O . GLU A 1 156 ? 8.678 7.543 17.942 1.00 87.12 156 GLU A O 1
ATOM 1181 N N . HIS A 1 157 ? 8.419 9.232 16.488 1.00 81.81 157 HIS A N 1
ATOM 1182 C CA . HIS A 1 157 ? 9.366 8.695 15.531 1.00 81.81 157 HIS A CA 1
ATOM 1183 C C . HIS A 1 157 ? 10.751 8.961 16.118 1.00 81.81 157 HIS A C 1
ATOM 1185 O O . HIS A 1 157 ? 11.376 9.982 15.817 1.00 81.81 157 HIS A O 1
ATOM 1191 N N . THR A 1 158 ? 11.212 8.067 16.995 1.00 79.12 158 THR A N 1
ATOM 1192 C CA . THR A 1 158 ? 12.624 7.997 17.320 1.00 79.12 158 THR A CA 1
ATOM 1193 C C . THR A 1 158 ? 13.313 7.811 15.984 1.00 79.12 158 THR A C 1
ATOM 1195 O O . THR A 1 158 ? 12.950 6.948 15.179 1.00 79.12 158 THR A O 1
ATOM 1198 N N . LYS A 1 159 ? 14.233 8.721 15.671 1.00 79.44 159 LYS A N 1
ATOM 1199 C CA . LYS A 1 159 ? 15.103 8.547 14.518 1.00 79.44 159 LYS A CA 1
ATOM 1200 C C . LYS A 1 159 ? 15.950 7.329 14.851 1.00 79.44 159 LYS A C 1
ATOM 1202 O O . LYS A 1 159 ? 16.981 7.461 15.502 1.00 79.44 159 LYS A O 1
ATOM 1207 N N . ILE A 1 160 ? 15.456 6.143 14.502 1.00 82.12 160 ILE A N 1
ATOM 1208 C CA . ILE A 1 160 ? 16.258 4.932 14.528 1.00 82.12 160 ILE A CA 1
ATOM 1209 C C . ILE A 1 160 ? 17.393 5.250 13.570 1.00 82.12 160 ILE A C 1
ATOM 1211 O O . ILE A 1 160 ? 17.159 5.476 12.382 1.00 82.12 160 ILE A O 1
ATOM 1215 N N . TYR A 1 161 ? 18.597 5.382 14.119 1.00 84.25 161 TYR A N 1
ATOM 1216 C CA . TYR A 1 161 ? 19.794 5.450 13.311 1.00 84.25 161 TYR A CA 1
ATOM 1217 C C . TYR A 1 161 ? 19.875 4.110 12.588 1.00 84.25 161 TYR A C 1
ATOM 1219 O O . TYR A 1 161 ? 20.223 3.093 13.183 1.00 84.25 161 TYR A O 1
ATOM 1227 N N . VAL A 1 162 ? 19.429 4.098 11.337 1.00 82.56 162 VAL A N 1
ATOM 1228 C CA . VAL A 1 162 ? 19.697 2.995 10.429 1.00 82.56 162 VAL A CA 1
ATOM 1229 C C . VAL A 1 162 ? 21.138 3.232 9.993 1.00 82.56 162 VAL A C 1
ATOM 1231 O O . VAL A 1 162 ? 21.378 4.239 9.322 1.00 82.56 162 VAL A O 1
ATOM 1234 N N . PRO A 1 163 ? 22.110 2.415 10.442 1.00 82.88 163 PRO A N 1
ATOM 1235 C CA . PRO A 1 163 ? 23.469 2.550 9.949 1.00 82.88 163 PRO A CA 1
ATOM 1236 C C . PRO A 1 163 ? 23.424 2.451 8.420 1.00 82.88 163 PRO A C 1
ATOM 1238 O O . PRO A 1 163 ? 22.686 1.599 7.910 1.00 82.88 163 PRO A O 1
ATOM 1241 N N . PRO A 1 164 ? 24.144 3.328 7.698 1.00 79.88 164 PRO A N 1
ATOM 1242 C CA . PRO A 1 164 ? 24.190 3.272 6.244 1.00 79.88 164 PRO A CA 1
ATOM 1243 C C . PRO A 1 164 ? 24.561 1.849 5.836 1.00 79.88 164 PRO A C 1
ATOM 1245 O O . PRO A 1 164 ? 25.510 1.260 6.364 1.00 79.88 164 PRO A O 1
ATOM 1248 N N . THR A 1 165 ? 23.751 1.257 4.964 1.00 77.12 165 THR A N 1
ATOM 1249 C CA . THR A 1 165 ? 24.024 -0.082 4.442 1.00 77.12 165 THR A CA 1
ATOM 1250 C C . THR A 1 165 ? 25.379 -0.060 3.740 1.00 77.12 165 THR A C 1
ATOM 1252 O O . THR A 1 165 ? 25.734 0.949 3.136 1.00 77.12 165 THR A O 1
ATOM 1255 N N . LEU A 1 166 ? 26.150 -1.150 3.807 1.00 69.50 166 LEU A N 1
ATOM 1256 C CA . LEU A 1 166 ? 27.487 -1.234 3.190 1.00 69.50 166 LEU A CA 1
ATOM 1257 C C . LEU A 1 166 ? 27.494 -0.848 1.696 1.00 69.50 166 LEU A C 1
ATOM 1259 O O . LEU A 1 166 ? 28.502 -0.341 1.210 1.00 69.50 166 LEU A O 1
ATOM 1263 N N . ASP A 1 167 ? 26.358 -0.988 1.007 1.00 63.34 167 ASP A N 1
ATOM 1264 C CA . ASP A 1 167 ? 26.162 -0.552 -0.381 1.00 63.34 167 ASP A CA 1
ATOM 1265 C C . ASP A 1 167 ? 26.252 0.979 -0.577 1.00 63.34 167 ASP A C 1
ATOM 1267 O O . ASP A 1 167 ? 26.599 1.435 -1.661 1.00 63.34 167 ASP A O 1
ATOM 1271 N N . GLU A 1 168 ? 25.995 1.786 0.461 1.00 64.19 168 GLU A N 1
ATOM 1272 C CA . GLU A 1 168 ? 26.181 3.250 0.435 1.00 64.19 168 GLU A CA 1
ATOM 1273 C C . GLU A 1 168 ? 27.610 3.672 0.812 1.00 64.19 168 GLU A C 1
ATOM 1275 O O . GLU A 1 168 ? 28.045 4.769 0.463 1.00 64.19 168 GLU A O 1
ATOM 1280 N N . VAL A 1 169 ? 28.361 2.814 1.512 1.00 61.72 169 VAL A N 1
ATOM 1281 C CA . VAL A 1 169 ? 29.748 3.101 1.926 1.00 61.72 169 VAL A CA 1
ATOM 1282 C C . VAL A 1 169 ? 30.726 2.887 0.768 1.00 61.72 169 VAL A C 1
ATOM 1284 O O . VAL A 1 169 ? 31.737 3.579 0.682 1.00 61.72 169 VAL A O 1
ATOM 1287 N N . LEU A 1 170 ? 30.403 1.998 -0.176 1.00 61.28 170 LEU A N 1
ATOM 1288 C CA . LEU A 1 170 ? 31.166 1.801 -1.415 1.00 61.28 170 LEU A CA 1
ATOM 1289 C C . LEU A 1 170 ? 30.780 2.803 -2.509 1.00 61.28 170 LEU A C 1
ATOM 1291 O O . LEU A 1 170 ? 30.737 2.452 -3.688 1.00 61.28 170 LEU A O 1
ATOM 1295 N N . GLY A 1 171 ? 30.514 4.052 -2.113 1.00 51.72 171 GLY A N 1
ATOM 1296 C CA . GLY A 1 171 ? 30.288 5.163 -3.023 1.00 51.72 171 GLY A CA 1
ATOM 1297 C C . GLY A 1 171 ? 31.300 5.138 -4.164 1.00 51.72 171 GLY A C 1
ATOM 1298 O O . GLY A 1 171 ? 32.494 5.362 -3.971 1.00 51.72 171 GLY A O 1
ATOM 1299 N N . THR A 1 172 ? 30.801 4.849 -5.362 1.00 50.50 172 THR A N 1
ATOM 1300 C CA . THR A 1 172 ? 31.505 5.105 -6.611 1.00 50.50 172 THR A CA 1
ATOM 1301 C C . THR A 1 172 ? 31.905 6.581 -6.613 1.00 50.50 172 THR A C 1
ATOM 1303 O O . THR A 1 172 ? 31.001 7.422 -6.536 1.00 50.50 172 THR A O 1
ATOM 1306 N N . PRO A 1 173 ? 33.202 6.929 -6.685 1.00 49.62 173 PRO A N 1
ATOM 1307 C CA . PRO A 1 173 ? 33.615 8.316 -6.834 1.00 49.62 173 PRO A CA 1
ATOM 1308 C C . PRO A 1 173 ? 33.038 8.843 -8.152 1.00 49.62 173 PRO A C 1
ATOM 1310 O O . PRO A 1 173 ? 33.448 8.439 -9.238 1.00 49.62 173 PRO A O 1
ATOM 1313 N N . SER A 1 174 ? 32.015 9.692 -8.055 1.00 53.16 174 SER A N 1
ATOM 1314 C CA . SER A 1 174 ? 31.454 10.433 -9.186 1.00 53.16 174 SER A CA 1
ATOM 1315 C C . SER A 1 174 ? 32.284 11.689 -9.415 1.00 53.16 174 SER A C 1
ATOM 1317 O O . SER A 1 174 ? 31.804 12.798 -9.211 1.00 53.16 174 SER A O 1
ATOM 1319 N N . ASP A 1 175 ? 33.524 11.499 -9.855 1.00 55.94 175 ASP A N 1
ATOM 1320 C CA . ASP A 1 175 ? 34.303 12.530 -10.535 1.00 55.94 175 ASP A CA 1
ATOM 1321 C C . ASP A 1 175 ? 34.418 12.086 -11.996 1.00 55.94 175 ASP A C 1
ATOM 1323 O O . ASP A 1 175 ? 35.251 11.263 -12.366 1.00 55.94 175 ASP A O 1
ATOM 1327 N N . GLY A 1 176 ? 33.471 12.545 -12.814 1.00 51.25 176 GLY A N 1
ATOM 1328 C CA . GLY A 1 176 ? 33.272 12.079 -14.183 1.00 51.25 176 GLY A CA 1
ATOM 1329 C C . GLY A 1 176 ? 32.881 13.223 -15.101 1.00 51.25 176 GLY A C 1
ATOM 1330 O O . GLY A 1 176 ? 31.711 13.430 -15.408 1.00 51.25 176 GLY A O 1
ATOM 1331 N N . GLU A 1 177 ? 33.911 13.968 -15.476 1.00 47.44 177 GLU A N 1
ATOM 1332 C CA . GLU A 1 177 ? 34.007 15.019 -16.478 1.00 47.44 177 GLU A CA 1
ATOM 1333 C C . GLU A 1 177 ? 33.012 14.934 -17.651 1.00 47.44 177 GLU A C 1
ATOM 1335 O O . GLU A 1 177 ? 32.874 13.940 -18.366 1.00 47.44 177 GLU A O 1
ATOM 1340 N N . SER A 1 178 ? 32.352 16.067 -17.868 1.00 52.91 178 SER A N 1
ATOM 1341 C CA . SER A 1 178 ? 31.405 16.342 -18.936 1.00 52.91 178 SER A CA 1
ATOM 1342 C C . SER A 1 178 ? 32.113 16.406 -20.297 1.00 52.91 178 SER A C 1
ATOM 1344 O O . SER A 1 178 ? 32.592 17.461 -20.710 1.00 52.91 178 SER A O 1
ATOM 1346 N N . THR A 1 179 ? 32.127 15.301 -21.044 1.00 43.12 179 THR A N 1
ATOM 1347 C CA . THR A 1 179 ? 32.317 15.348 -22.502 1.00 43.12 179 THR A CA 1
ATOM 1348 C C . THR A 1 179 ? 30.958 15.241 -23.189 1.00 43.12 179 THR A C 1
ATOM 1350 O O . THR A 1 179 ? 30.274 14.220 -23.184 1.00 43.12 179 THR A O 1
ATOM 1353 N N . LYS A 1 180 ? 30.533 16.375 -23.752 1.00 49.94 180 LYS A N 1
ATOM 1354 C CA . LYS A 1 180 ? 29.328 16.532 -24.568 1.00 49.94 180 LYS A CA 1
ATOM 1355 C C . LYS A 1 180 ? 29.391 15.598 -25.780 1.00 49.94 180 LYS A C 1
ATOM 1357 O O . LYS A 1 180 ? 30.124 15.862 -26.726 1.00 49.94 180 LYS A O 1
ATOM 1362 N N . SER A 1 181 ? 28.558 14.564 -25.787 1.00 45.12 181 SER A N 1
ATOM 1363 C CA . SER A 1 181 ? 28.066 13.924 -27.010 1.00 45.12 181 SER A CA 1
ATOM 1364 C C . SER A 1 181 ? 26.534 13.917 -26.963 1.00 45.12 181 SER A C 1
ATOM 1366 O O . SER A 1 181 ? 25.967 13.478 -25.960 1.00 45.12 181 SER A O 1
ATOM 1368 N N . PRO A 1 182 ? 25.838 14.445 -27.988 1.00 53.47 182 PRO A N 1
ATOM 1369 C CA . PRO A 1 182 ? 24.392 14.619 -27.976 1.00 53.47 182 PRO A CA 1
ATOM 1370 C C . PRO A 1 182 ? 23.706 13.288 -28.295 1.00 53.47 182 PRO A C 1
ATOM 1372 O O . PRO A 1 182 ? 23.271 13.039 -29.415 1.00 53.47 182 PRO A O 1
ATOM 1375 N N . SER A 1 183 ? 23.612 12.419 -27.295 1.00 45.44 183 SER A N 1
ATOM 1376 C CA . SER A 1 183 ? 22.640 11.330 -27.293 1.00 45.44 183 SER A CA 1
ATOM 1377 C C . SER A 1 183 ? 21.411 11.812 -26.512 1.00 45.44 183 SER A C 1
ATOM 1379 O O . SER A 1 183 ? 21.591 12.372 -25.426 1.00 45.44 183 SER A O 1
ATOM 1381 N N . PRO A 1 184 ? 20.174 11.683 -27.029 1.00 54.16 184 PRO A N 1
ATOM 1382 C CA . PRO A 1 184 ? 18.976 12.151 -26.338 1.00 54.16 184 PRO A CA 1
ATOM 1383 C C . PRO A 1 184 ? 18.709 11.278 -25.103 1.00 54.16 184 PRO A C 1
ATOM 1385 O O . PRO A 1 184 ? 17.989 10.282 -25.155 1.00 54.16 184 PRO A O 1
ATOM 1388 N N . ALA A 1 185 ? 19.328 11.648 -23.984 1.00 44.31 185 ALA A N 1
ATOM 1389 C CA . ALA A 1 185 ? 19.124 11.016 -22.694 1.00 44.31 185 ALA A CA 1
ATOM 1390 C C . ALA A 1 185 ? 17.702 11.311 -22.166 1.00 44.31 185 ALA A C 1
ATOM 1392 O O . ALA A 1 185 ? 17.223 12.446 -22.268 1.00 44.31 185 ALA A O 1
ATOM 1393 N N . PRO A 1 186 ? 17.012 10.312 -21.588 1.00 56.16 186 PRO A N 1
ATOM 1394 C CA . PRO A 1 186 ? 15.719 10.496 -20.943 1.00 56.16 186 PRO A CA 1
ATOM 1395 C C . PRO A 1 186 ? 15.887 11.359 -19.688 1.00 56.16 186 PRO A C 1
ATOM 1397 O O . PRO A 1 186 ? 16.624 11.005 -18.772 1.00 56.16 186 PRO A O 1
ATOM 1400 N N . SER A 1 187 ? 15.193 12.496 -19.645 1.00 51.97 187 SER A N 1
ATOM 1401 C CA . SER A 1 187 ? 15.241 13.436 -18.529 1.00 51.97 187 SER A CA 1
ATOM 1402 C C . SER A 1 187 ? 14.785 12.787 -17.216 1.00 51.97 187 SER A C 1
ATOM 1404 O O . SER A 1 187 ? 13.639 12.352 -17.057 1.00 51.97 187 SER A O 1
ATOM 1406 N N . THR A 1 188 ? 15.703 12.734 -16.256 1.00 54.69 188 THR A N 1
ATOM 1407 C CA . THR A 1 188 ? 15.451 12.418 -14.851 1.00 54.69 188 THR A CA 1
ATOM 1408 C C . THR A 1 188 ? 14.866 13.650 -14.159 1.00 54.69 188 THR A C 1
ATOM 1410 O O . THR A 1 188 ? 15.554 14.342 -13.414 1.00 54.69 188 THR A O 1
ATOM 1413 N N . ASP A 1 189 ? 13.591 13.945 -14.416 1.00 48.09 189 ASP A N 1
ATOM 1414 C CA . ASP A 1 189 ? 12.816 14.834 -13.548 1.00 48.09 189 ASP A CA 1
ATOM 1415 C C . ASP A 1 189 ? 12.367 14.035 -12.318 1.00 48.09 189 ASP A C 1
ATOM 1417 O O . ASP A 1 189 ? 11.365 13.313 -12.308 1.00 48.09 189 ASP A 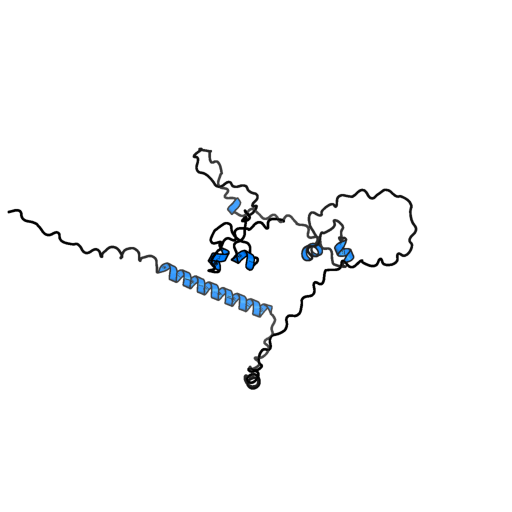O 1
ATOM 1421 N N . SER A 1 190 ? 13.191 14.135 -11.282 1.00 51.59 190 SER A N 1
ATOM 1422 C CA . SER A 1 190 ? 13.186 13.383 -10.025 1.00 51.59 190 SER A CA 1
ATOM 1423 C C . SER A 1 190 ? 12.099 13.817 -9.037 1.00 51.59 190 SER A C 1
ATOM 1425 O O . SER A 1 190 ? 12.344 13.988 -7.847 1.00 51.59 190 SER A O 1
ATOM 1427 N N . ASN A 1 191 ? 10.867 13.954 -9.511 1.00 52.56 191 ASN A N 1
ATOM 1428 C CA . ASN A 1 191 ? 9.675 13.861 -8.677 1.00 52.56 191 ASN A CA 1
ATOM 1429 C C . ASN A 1 191 ? 8.714 12.979 -9.452 1.00 52.56 191 ASN A C 1
ATOM 1431 O O . ASN A 1 191 ? 8.034 13.472 -10.346 1.00 52.56 191 ASN A O 1
ATOM 1435 N N . GLY A 1 192 ? 8.741 11.672 -9.157 1.00 54.88 192 GLY A N 1
ATOM 1436 C CA . GLY A 1 192 ? 8.095 10.572 -9.884 1.00 54.88 192 GLY A CA 1
ATOM 1437 C C . GLY A 1 192 ? 6.571 10.668 -9.975 1.00 54.88 192 GLY A C 1
ATOM 1438 O O . GLY A 1 192 ? 5.843 9.771 -9.544 1.00 54.88 192 GLY A O 1
ATOM 1439 N N . ALA A 1 193 ? 6.075 11.747 -10.569 1.00 65.56 193 ALA A N 1
ATOM 1440 C CA . ALA A 1 193 ? 4.753 11.865 -11.122 1.00 65.56 193 ALA A CA 1
ATOM 1441 C C . ALA A 1 193 ? 4.683 10.803 -12.211 1.00 65.56 193 ALA A C 1
ATOM 1443 O O . ALA A 1 193 ? 5.146 10.994 -13.336 1.00 65.56 193 ALA A O 1
ATOM 1444 N N . ARG A 1 194 ? 4.167 9.629 -11.830 1.00 71.31 194 ARG A N 1
ATOM 1445 C CA . ARG A 1 194 ? 3.827 8.556 -12.760 1.00 71.31 194 ARG A CA 1
ATOM 1446 C C . ARG A 1 194 ? 3.107 9.221 -13.925 1.00 71.31 194 ARG A C 1
ATOM 1448 O O . ARG A 1 194 ? 2.040 9.794 -13.714 1.00 71.31 194 ARG A O 1
ATOM 1455 N N . LYS A 1 195 ? 3.730 9.227 -15.110 1.00 78.38 195 LYS A N 1
ATOM 1456 C CA . LYS A 1 195 ? 3.142 9.810 -16.321 1.00 78.38 195 LYS A CA 1
ATOM 1457 C C . LYS A 1 195 ? 1.800 9.111 -16.508 1.00 78.38 195 LYS A C 1
ATOM 1459 O O . LYS A 1 195 ? 1.768 7.931 -16.842 1.00 78.38 195 LYS A O 1
ATOM 1464 N N . TYR A 1 196 ? 0.710 9.786 -16.159 1.00 82.06 196 TYR A N 1
ATOM 1465 C CA . TYR A 1 196 ? -0.620 9.210 -16.277 1.00 82.06 196 TYR A CA 1
ATOM 1466 C C . TYR A 1 196 ? -0.968 9.148 -17.759 1.00 82.06 196 TYR A C 1
ATOM 1468 O O . TYR A 1 196 ? -0.828 10.134 -18.487 1.00 82.06 196 TYR A O 1
ATOM 1476 N N . VAL A 1 197 ? -1.430 7.985 -18.205 1.00 89.56 197 VAL A N 1
ATOM 1477 C CA . VAL A 1 197 ? -1.913 7.810 -19.574 1.00 89.56 197 VAL A CA 1
ATOM 1478 C C . VAL A 1 197 ? -3.131 8.709 -19.767 1.00 89.56 197 VAL A C 1
ATOM 1480 O O . VAL A 1 197 ? -4.035 8.715 -18.931 1.00 89.56 197 VAL A O 1
ATOM 1483 N N . LYS A 1 198 ? -3.190 9.450 -20.881 1.00 87.31 198 LYS A N 1
ATOM 1484 C CA . LYS A 1 198 ? -4.321 10.353 -21.185 1.00 87.31 198 LYS A CA 1
ATOM 1485 C C . LYS A 1 198 ? -5.669 9.621 -21.228 1.00 87.31 198 LYS A C 1
ATOM 1487 O O . LYS A 1 198 ? -6.699 10.219 -20.930 1.00 87.31 198 LYS A O 1
ATOM 1492 N N . ALA A 1 199 ? -5.660 8.342 -21.603 1.00 91.69 199 ALA A N 1
ATOM 1493 C CA . ALA A 1 199 ? -6.812 7.455 -21.556 1.00 91.69 199 ALA A CA 1
ATOM 1494 C C . ALA A 1 199 ? -6.370 6.031 -21.189 1.00 91.69 199 ALA A C 1
ATOM 1496 O O . ALA A 1 199 ? -5.374 5.515 -21.703 1.00 91.69 199 ALA A O 1
ATOM 1497 N N . ALA A 1 200 ? -7.128 5.389 -20.300 1.00 94.81 200 ALA A N 1
ATOM 1498 C CA . ALA A 1 200 ? -7.013 3.956 -20.071 1.00 94.81 200 ALA A CA 1
ATOM 1499 C C . ALA A 1 200 ? -7.615 3.186 -21.259 1.00 94.81 200 ALA A C 1
ATOM 1501 O O . ALA A 1 200 ? -8.614 3.621 -21.838 1.00 94.81 200 ALA A O 1
ATOM 1502 N N . CYS A 1 201 ? -7.031 2.034 -21.599 1.00 95.94 201 CYS A N 1
ATOM 1503 C CA . CYS A 1 201 ? -7.624 1.112 -22.571 1.00 95.94 201 CYS A CA 1
ATOM 1504 C C . CYS A 1 201 ? -8.997 0.596 -22.099 1.00 95.94 201 CYS A C 1
ATOM 1506 O O . CYS A 1 201 ? -9.350 0.713 -20.918 1.00 95.94 201 CYS A O 1
ATOM 1508 N N . SER A 1 202 ? -9.775 0.010 -23.011 1.00 95.62 202 SER A N 1
ATOM 1509 C CA . SER A 1 202 ? -11.130 -0.475 -22.721 1.00 95.62 202 SER A CA 1
ATOM 1510 C C . SER A 1 202 ? -11.165 -1.522 -21.605 1.00 95.62 202 SER A C 1
ATOM 1512 O O . SER A 1 202 ? -12.008 -1.425 -20.711 1.00 95.62 202 SER A O 1
ATOM 1514 N N . CYS A 1 203 ? -10.214 -2.456 -21.600 1.00 96.44 203 CYS A N 1
ATOM 1515 C CA . CYS A 1 203 ? -10.094 -3.501 -20.587 1.00 96.44 203 CYS A CA 1
ATOM 1516 C C . CYS A 1 203 ? -9.819 -2.919 -19.196 1.00 96.44 203 CYS A C 1
ATOM 1518 O O . CYS A 1 203 ? -10.619 -3.124 -18.287 1.00 96.44 203 CYS A O 1
ATOM 1520 N N . CYS A 1 204 ? -8.752 -2.122 -19.038 1.00 96.31 204 CYS A N 1
ATOM 1521 C CA . CYS A 1 204 ? -8.412 -1.509 -17.748 1.00 96.31 204 CYS A CA 1
ATOM 1522 C C . CYS A 1 204 ? -9.521 -0.582 -17.233 1.00 96.31 204 CYS A C 1
ATOM 1524 O O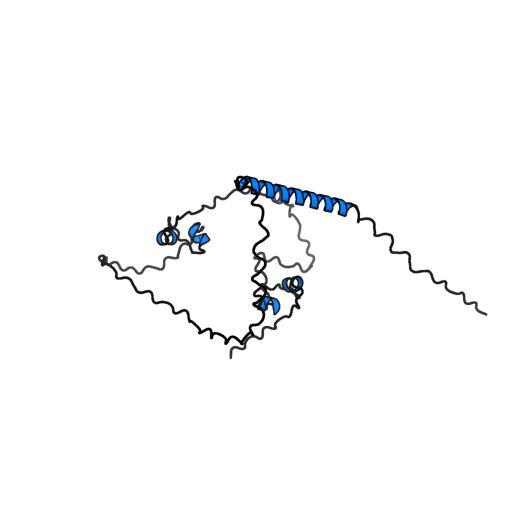 . CYS A 1 204 ? -9.739 -0.494 -16.026 1.00 96.31 204 CYS A O 1
ATOM 1526 N N . ARG A 1 205 ? -10.247 0.088 -18.139 1.00 94.88 205 ARG A N 1
ATOM 1527 C CA . ARG A 1 205 ? -11.380 0.938 -17.766 1.00 94.88 205 ARG A CA 1
ATOM 1528 C C . ARG A 1 205 ? -12.566 0.125 -17.251 1.00 94.88 205 ARG A C 1
ATOM 1530 O O . ARG A 1 205 ? -13.168 0.548 -16.275 1.00 94.88 205 ARG A O 1
ATOM 1537 N N . LYS A 1 206 ? -12.888 -1.019 -17.869 1.00 95.69 206 LYS A N 1
ATOM 1538 C CA . LYS A 1 206 ? -13.958 -1.928 -17.411 1.00 95.69 206 LYS A CA 1
ATOM 1539 C C . LYS A 1 206 ? -13.609 -2.606 -16.085 1.00 95.69 206 LYS A C 1
ATOM 1541 O O . LYS A 1 206 ? -14.476 -2.756 -15.237 1.00 95.69 206 LYS A O 1
ATOM 1546 N N . SER A 1 207 ? -12.344 -2.977 -15.892 1.00 95.31 207 SER A N 1
ATOM 1547 C CA . SER A 1 207 ? -11.872 -3.672 -14.688 1.00 95.31 207 SER A CA 1
ATOM 1548 C C . SER A 1 207 ? -11.471 -2.738 -13.540 1.00 95.31 207 SER A C 1
ATOM 1550 O O . SER A 1 207 ? -11.010 -3.213 -12.508 1.00 95.31 207 SER A O 1
ATOM 1552 N N . HIS A 1 208 ? -11.578 -1.418 -13.728 1.00 94.56 208 HIS A N 1
ATOM 1553 C CA . HIS A 1 208 ? -11.164 -0.391 -12.763 1.00 94.56 208 HIS A CA 1
ATOM 1554 C C . HIS A 1 208 ? -9.689 -0.522 -12.328 1.00 94.56 208 HIS A C 1
ATOM 1556 O O . HIS A 1 208 ? -9.330 -0.240 -11.185 1.00 94.56 208 HIS A O 1
ATOM 1562 N N . LEU A 1 209 ? -8.815 -0.941 -13.250 1.00 94.12 209 LEU A N 1
ATOM 1563 C CA . LEU A 1 209 ? -7.378 -1.081 -13.008 1.00 94.12 209 LEU A CA 1
ATOM 1564 C C . LEU A 1 209 ? -6.598 0.103 -13.588 1.00 94.12 209 LEU A C 1
ATOM 1566 O O . LEU A 1 209 ? -6.997 0.716 -14.581 1.00 94.12 209 LEU A O 1
ATOM 1570 N N . ALA A 1 210 ? -5.432 0.389 -13.004 1.00 93.44 210 ALA A N 1
ATOM 1571 C CA . ALA A 1 210 ? -4.486 1.335 -13.584 1.00 93.44 210 ALA A CA 1
ATOM 1572 C C . ALA A 1 210 ? -4.001 0.830 -14.956 1.00 93.44 210 ALA A C 1
ATOM 1574 O O . ALA A 1 210 ? -3.688 -0.351 -15.126 1.00 93.44 210 ALA A O 1
ATOM 1575 N N . CYS A 1 211 ? -3.953 1.729 -15.938 1.00 95.50 211 CYS A N 1
ATOM 1576 C CA . CYS A 1 211 ? -3.446 1.436 -17.275 1.00 95.50 211 CYS A CA 1
ATOM 1577 C C . CYS A 1 211 ? -2.029 1.998 -17.419 1.00 95.50 211 CYS A C 1
ATOM 1579 O O . CYS A 1 211 ? -1.773 3.118 -16.983 1.00 95.50 211 CYS A O 1
ATOM 1581 N N . ASP A 1 212 ? -1.135 1.250 -18.064 1.00 93.69 212 ASP A N 1
ATOM 1582 C CA . ASP A 1 212 ? 0.227 1.706 -18.362 1.00 93.69 212 ASP A CA 1
ATOM 1583 C C . ASP A 1 212 ? 0.295 2.535 -19.655 1.00 93.69 212 ASP A C 1
ATOM 1585 O O . ASP A 1 212 ? -0.611 2.487 -20.495 1.00 93.69 212 ASP A O 1
ATOM 1589 N N . ASN A 1 213 ? 1.407 3.260 -19.833 1.00 92.62 213 ASN A N 1
ATOM 1590 C CA . ASN A 1 213 ? 1.686 4.072 -21.028 1.00 92.62 213 ASN A CA 1
ATOM 1591 C C . ASN A 1 213 ? 2.058 3.252 -22.275 1.00 92.62 213 ASN A C 1
ATOM 1593 O O . ASN A 1 213 ? 2.130 3.812 -23.362 1.00 92.62 213 ASN A O 1
ATOM 1597 N N . TYR A 1 214 ? 2.296 1.947 -22.134 1.00 93.62 214 TYR A N 1
ATOM 1598 C CA . TYR A 1 214 ? 2.611 1.061 -23.255 1.00 93.62 214 TYR A CA 1
ATOM 1599 C C . TYR A 1 214 ? 1.332 0.503 -23.901 1.00 93.62 214 TYR A C 1
ATOM 1601 O O . TYR A 1 214 ? 0.282 0.392 -23.251 1.00 93.62 214 TYR A O 1
ATOM 1609 N N . ARG A 1 215 ? 1.417 0.167 -25.193 1.00 92.44 215 ARG A N 1
ATOM 1610 C CA . ARG A 1 215 ? 0.348 -0.463 -25.978 1.00 92.44 215 ARG A CA 1
ATOM 1611 C C . ARG A 1 215 ? 0.916 -1.680 -26.722 1.00 92.44 215 ARG A C 1
ATOM 1613 O O . ARG A 1 215 ? 1.835 -1.482 -27.511 1.00 92.44 215 ARG A O 1
ATOM 1620 N N . PRO A 1 216 ? 0.396 -2.899 -26.483 1.00 95.44 216 PRO A N 1
ATOM 1621 C CA . PRO A 1 216 ? -0.581 -3.259 -25.444 1.00 95.44 216 PRO A CA 1
ATOM 1622 C C . PRO A 1 216 ? -0.062 -2.954 -24.023 1.00 95.44 216 PRO A C 1
ATOM 1624 O O . PRO A 1 216 ? 1.141 -2.983 -23.771 1.00 95.44 216 PRO A O 1
ATOM 1627 N N . CYS A 1 217 ? -0.949 -2.601 -23.084 1.00 96.31 217 CYS A N 1
ATOM 1628 C CA . CYS A 1 217 ? -0.519 -2.305 -21.709 1.00 96.31 217 CYS A CA 1
ATOM 1629 C C . CYS A 1 217 ? -0.146 -3.597 -20.964 1.00 96.31 217 CYS A C 1
ATOM 1631 O O . CYS A 1 217 ? -0.675 -4.666 -21.280 1.00 96.31 217 CYS A O 1
ATOM 1633 N N . ARG A 1 218 ? 0.728 -3.524 -19.945 1.00 96.62 218 ARG A N 1
ATOM 1634 C CA . ARG A 1 218 ? 1.247 -4.732 -19.268 1.00 96.62 218 ARG A CA 1
ATOM 1635 C C . ARG A 1 218 ? 0.137 -5.564 -18.629 1.00 96.62 218 ARG A C 1
ATOM 1637 O O . ARG A 1 218 ? 0.236 -6.784 -18.595 1.00 96.62 218 ARG A O 1
ATOM 1644 N N . ASN A 1 219 ? -0.927 -4.917 -18.152 1.00 96.69 219 ASN A N 1
ATOM 1645 C CA . ASN A 1 219 ? -2.102 -5.615 -17.628 1.00 96.69 219 ASN A CA 1
ATOM 1646 C C . ASN A 1 219 ? -2.848 -6.411 -18.705 1.00 96.69 219 ASN A C 1
ATOM 1648 O O . ASN A 1 219 ? -3.221 -7.546 -18.442 1.00 96.69 219 ASN A O 1
ATOM 1652 N N . CYS A 1 220 ? -3.036 -5.858 -19.906 1.00 97.62 220 CYS A N 1
ATOM 1653 C CA . CYS A 1 220 ? -3.677 -6.595 -20.999 1.00 97.62 220 CYS A CA 1
ATOM 1654 C C . CYS A 1 220 ? -2.802 -7.756 -21.479 1.00 97.62 220 CYS A C 1
ATOM 1656 O O . CYS A 1 220 ? -3.328 -8.837 -21.701 1.00 97.62 220 CYS A O 1
ATOM 1658 N N . VAL A 1 221 ? -1.478 -7.563 -21.548 1.00 97.56 221 VAL A N 1
ATOM 1659 C CA . VAL A 1 221 ? -0.533 -8.640 -21.894 1.00 97.56 221 VAL A CA 1
ATOM 1660 C C . VAL A 1 221 ? -0.602 -9.783 -20.878 1.00 97.56 221 VAL A C 1
ATOM 1662 O O . VAL A 1 221 ? -0.701 -10.935 -21.272 1.00 97.56 221 VAL A O 1
ATOM 1665 N N . ARG A 1 222 ? -0.609 -9.481 -19.571 1.00 97.44 222 ARG A N 1
ATOM 1666 C CA . ARG A 1 222 ? -0.662 -10.506 -18.511 1.00 97.44 222 ARG A CA 1
ATOM 1667 C C . ARG A 1 222 ? -1.980 -11.284 -18.480 1.00 97.44 222 ARG A C 1
ATOM 1669 O O . ARG A 1 222 ? -2.000 -12.419 -18.030 1.00 97.44 222 ARG A O 1
ATOM 1676 N N . LEU A 1 223 ? -3.072 -10.642 -18.886 1.00 95.94 223 LEU A N 1
ATOM 1677 C CA . LEU A 1 223 ? -4.404 -11.246 -18.932 1.00 95.94 223 LEU A CA 1
ATOM 1678 C C . LEU A 1 223 ? -4.731 -11.852 -20.303 1.00 95.94 223 LEU A C 1
ATOM 1680 O O . LEU A 1 223 ? -5.847 -12.322 -20.482 1.00 95.94 223 LEU A O 1
ATOM 1684 N N . GLU A 1 224 ? -3.802 -11.783 -21.263 1.00 96.81 224 GLU A N 1
ATOM 1685 C CA . GLU A 1 224 ? -4.003 -12.221 -22.651 1.00 96.81 224 GLU A CA 1
ATOM 1686 C C . GLU A 1 224 ? -5.249 -11.591 -23.309 1.00 96.81 224 GLU A C 1
ATOM 1688 O O . GLU A 1 224 ? -5.931 -12.194 -24.134 1.00 96.81 224 GLU A O 1
ATOM 1693 N N . LEU A 1 225 ? -5.554 -10.337 -22.950 1.00 96.19 225 LEU A N 1
ATOM 1694 C CA . LEU A 1 225 ? -6.680 -9.578 -23.495 1.00 96.19 225 LEU A CA 1
ATOM 1695 C C . LEU A 1 225 ? -6.224 -8.602 -24.583 1.00 96.19 225 LEU A C 1
ATOM 1697 O O . LEU A 1 225 ? -5.148 -8.000 -24.514 1.00 96.19 225 LEU A O 1
ATOM 1701 N N . THR A 1 226 ? -7.097 -8.362 -25.559 1.00 96.88 226 THR A N 1
ATOM 1702 C CA . THR A 1 226 ? -6.875 -7.391 -26.634 1.00 96.88 226 THR A CA 1
ATOM 1703 C C . THR A 1 226 ? -6.899 -5.961 -26.090 1.00 96.88 226 THR A C 1
ATOM 1705 O O . THR A 1 226 ? -7.922 -5.454 -25.627 1.00 96.88 226 THR A O 1
ATOM 1708 N N . CYS A 1 227 ? -5.754 -5.278 -26.139 1.00 97.00 227 CYS A N 1
ATOM 1709 C CA . CYS A 1 227 ? -5.629 -3.915 -25.628 1.00 97.00 227 CYS A CA 1
ATOM 1710 C C . CYS A 1 227 ? -6.147 -2.894 -26.650 1.00 97.00 227 CYS A C 1
ATOM 1712 O O . CYS A 1 227 ? -5.391 -2.398 -27.483 1.00 97.00 227 CYS A O 1
ATOM 1714 N N . GLU A 1 228 ? -7.430 -2.553 -26.566 1.00 95.81 228 GLU A N 1
ATOM 1715 C CA . GLU A 1 228 ? -8.028 -1.527 -27.423 1.00 95.81 228 GLU A CA 1
ATOM 1716 C C . GLU A 1 228 ? -7.989 -0.146 -26.763 1.00 95.81 228 GLU A C 1
ATOM 1718 O O . GLU A 1 228 ? -8.455 0.063 -25.634 1.00 95.81 228 GLU A O 1
ATOM 1723 N N . GLU A 1 229 ? -7.441 0.833 -27.478 1.00 90.94 229 GLU A N 1
ATOM 1724 C CA . GLU A 1 229 ? -7.422 2.217 -27.027 1.00 90.94 229 GLU A CA 1
ATOM 1725 C C . GLU A 1 229 ? -8.783 2.878 -27.254 1.00 90.94 229 GLU A C 1
ATOM 1727 O O . GLU A 1 229 ? -9.215 3.102 -28.385 1.00 90.94 229 GLU A O 1
ATOM 1732 N N . ILE A 1 230 ? -9.461 3.246 -26.164 1.00 87.50 230 ILE A N 1
ATOM 1733 C CA . ILE A 1 230 ? -10.661 4.071 -26.268 1.00 87.50 230 ILE A CA 1
ATOM 1734 C C . ILE A 1 230 ? -10.202 5.481 -26.623 1.00 87.50 230 ILE A C 1
ATOM 1736 O O . ILE A 1 230 ? -9.687 6.205 -25.765 1.00 87.50 230 ILE A O 1
ATOM 1740 N N . ARG A 1 231 ? -10.445 5.905 -27.869 1.00 79.12 231 ARG A N 1
ATOM 1741 C CA . ARG A 1 231 ? -10.435 7.331 -28.209 1.00 79.12 231 ARG A CA 1
ATOM 1742 C C . ARG A 1 231 ? -11.429 7.995 -27.273 1.00 79.12 231 ARG A C 1
ATOM 1744 O O . ARG A 1 231 ? -12.622 7.702 -27.336 1.00 79.12 231 ARG A O 1
ATOM 1751 N N . SER A 1 232 ? -10.944 8.828 -26.355 1.00 73.62 232 SER A N 1
ATOM 1752 C CA . SER A 1 232 ? -11.817 9.605 -25.491 1.00 73.62 232 SER A CA 1
ATOM 1753 C C . SER A 1 232 ? -12.644 10.512 -26.395 1.00 73.62 232 SER A C 1
ATOM 1755 O O . SER A 1 232 ? -12.207 11.587 -26.796 1.00 73.62 232 SER A O 1
ATOM 1757 N N . GLN A 1 233 ? -13.847 10.059 -26.755 1.00 70.19 233 GLN A N 1
ATOM 1758 C CA . GLN A 1 233 ? -14.888 10.942 -27.240 1.00 70.19 233 GLN A CA 1
ATOM 1759 C C . GLN A 1 233 ? -15.117 11.891 -26.076 1.00 70.19 233 GLN A C 1
ATOM 1761 O O . GLN A 1 233 ? -15.752 11.541 -25.077 1.00 70.19 233 GLN A O 1
ATOM 1766 N N . ARG A 1 234 ? -14.448 13.049 -26.138 1.00 66.12 234 ARG A N 1
ATOM 1767 C CA . ARG A 1 234 ? -14.732 14.169 -25.257 1.00 66.12 234 ARG A CA 1
ATOM 1768 C C . ARG A 1 234 ? -16.236 14.314 -25.362 1.00 66.12 234 ARG A C 1
ATOM 1770 O O . ARG A 1 234 ? -16.726 14.579 -26.453 1.00 66.12 234 ARG A O 1
ATOM 1777 N N . ARG A 1 235 ? -16.960 14.022 -24.276 1.00 64.62 235 ARG A N 1
ATOM 1778 C CA . ARG A 1 235 ? -18.385 14.324 -24.212 1.00 64.62 235 ARG A CA 1
ATOM 1779 C C . ARG A 1 235 ? -18.447 15.814 -24.482 1.00 64.62 235 ARG A C 1
ATOM 1781 O O . ARG A 1 235 ? -18.017 16.592 -23.628 1.00 64.62 235 ARG A O 1
ATOM 1788 N N . SER A 1 236 ? -18.826 16.186 -25.698 1.00 61.28 236 SER A N 1
ATOM 1789 C CA . SER A 1 236 ? -19.103 17.565 -26.045 1.00 61.28 236 SER A CA 1
ATOM 1790 C C . SER A 1 236 ? -20.124 18.005 -25.011 1.00 61.28 236 SER A C 1
ATOM 1792 O O . SER A 1 236 ? -21.203 17.424 -24.934 1.00 61.28 236 SER A O 1
ATOM 1794 N N . ARG A 1 237 ? -19.724 18.900 -24.104 1.00 71.50 237 ARG A N 1
ATOM 1795 C CA . ARG A 1 237 ? -20.663 19.535 -23.184 1.00 71.50 237 ARG A CA 1
ATOM 1796 C C . ARG A 1 237 ? -21.576 20.372 -24.075 1.00 71.50 237 ARG A C 1
ATOM 1798 O O . ARG A 1 237 ? -21.153 21.433 -24.518 1.00 71.50 237 ARG A O 1
ATOM 1805 N N . SER A 1 238 ? -22.728 19.808 -24.420 1.00 64.69 238 SER A N 1
ATOM 1806 C CA . SER A 1 238 ? -23.872 20.505 -25.005 1.00 64.69 238 SER A CA 1
ATOM 1807 C C . SER A 1 238 ? -24.616 21.249 -23.913 1.00 64.69 238 SER A C 1
ATOM 1809 O O . SER A 1 238 ? -24.836 20.599 -22.861 1.00 64.69 238 SER A O 1
#

Sequence (238 aa):
MAHVTPVASLPENSLNVLMGGFGFEGQQNQQMQNVAMQNIVNLIQQIIVQKSGVTQLKPVKPNLNVLGAQYAEMAHKTFSPISQPSTQDVKPSLGKRSKPEEKLIEVTPGGAEPAKRKRVYTKAACVSCRSSHLACDDGQPCRNCTKNGSKCERVEHTKIYVPPTLDEVLGTPSDGESTKSPSPAPSTDSNGARKYVKAACSCCRKSHLACDNYRPCRNCVRLELTCEEIRSQRRSRS

Secondary structure (DSSP, 8-state):
--PPPPPPPPP----SSSS--SSHHHHHHHHHHHHHHHHHHHHHHHHHHHHTT------------SSSSSSSS------------------------PPPPPP--PPP-----------PPPSS--HHHHHTT----SSSS-HHHHHHT-------------PPPHHHHT--------------PPP--SS------SS--HHHHHTTPPPPSSSS-HHHHHTT--------------

pLDDT: mean 72.29, std 19.59, range [40.47, 97.88]

Radius of gyration: 36.68 Å; chains: 1; bounding box: 73×82×112 Å

InterPro domains:
  IPR001138 Zn(2)Cys(6) fungal-type DNA-binding domain [PF00172] (125-153)
  IPR001138 Zn(2)Cys(6) fungal-type DNA-binding domain [PF00172] (200-235)
  IPR001138 Zn(2)Cys(6) fungal-type DNA-binding domain [PS00463] (200-227)
  IPR001138 Zn(2)Cys(6) fungal-type DNA-binding domain [PS50048] (125-152)
  IPR001138 Zn(2)Cys(6) fungal-type DNA-binding domain [PS50048] (200-227)
  IPR001138 Zn(2)Cys(6) fungal-type DNA-binding domain [SM00066] (120-163)
  IPR001138 Zn(2)Cys(6) fungal-type DNA-binding domain [SM00066] (195-238)
  IPR001138 Zn(2)Cys(6) fungal-type DNA-binding domain [cd00067] (125-153)
  IPR001138 Zn(2)Cys(6) fungal-type DNA-binding domain [cd00067] (197-228)
  IPR036864 Zn(2)-C6 fungal-type DNA-binding domain superfamily [G3DSA:4.10.240.10] (124-153)
  IPR036864 Zn(2)-C6 fungal-type DNA-binding domain superfamily [G3DSA:4.10.240.10] (199-228)
  IPR036864 Zn(2)-C6 fungal-type DNA-binding domain superfamily [SSF57701] (115-157)
  IPR036864 Zn(2)-C6 fungal-type DNA-binding domain superfamily [SSF57701] (191-235)
  IPR050335 ERT1/acuK gluconeogenesis transcription factor [PTHR47659] (27-151)

Foldseek 3Di:
DDDDDDDDDDDPPDDPDPPDPPPDPVVVVVVVVVVVVVVVVVVVVVVCVVVVPPDDPDPPPPPPDDPPDDDDPPPDDDDDDPDDDPPPPPDPPPDPDDDPDDDDDDDDDDDDPPDPPDQDADPFAFPVCVVVVHGFHPDVQTPVCVVVVHHGHTDDPPVPPPPPDVVVVPDDPPPDDDDDDDDPDDDCPPPCPPPQAPFAFPVCVVVVHGFHPDVVTPVCVVVVHHGHTPPPPPPPPD

Organism: Guillardia theta (strain CCMP2712) (NCBI:txid905079)